Protein AF-G7E6J7-F1 (afdb_monomer_lite)

Secondary structure (DSSP, 8-state):
------------------TTHHHHHHHHHHHHHHHHHSTTT--TT-THHHHHHHHHHHHS-TTS-HHHHHHHHHHHHHHH--EEEEEEE-TTS-EEEEEEETTTT-EEEESS-SS--SEEEEEEHHHHHHHHHTSS-HHHHHHTTSSEEEE-HHHHHTTHHHHHTTTTTS----S-S-S-SSS--S-----------------------------

Foldseek 3Di:
DDDDDDDDPPPPDPPDPDPVVVVLLVQLLVQLVVLCVDPFLHDPPFPCSSLQSNLQCLLPPPPDDPVVSCVNLLVQLVVLLFKEKEWEAEPVRDTWIKIANSNPDGHIGTDDDPDDGQKYKYAYSVVSVCLLLVVDDPVVCVVVVRMDMDHDVVSVVSVSVSSVPCNPNRDPPDPDDDPDDDDDPDDDDDDDDDDDDDDDDDDDDDDDDDDDDDD

pLDDT: mean 71.81, std 20.67, range [32.12, 95.81]

Sequence (215 aa):
MIPAGPEESQQKGNALASSGDAKADAAQMQAVRAALADPKFSEPGFDSSKVFALMSVLLNPPQTTKEARISSKKRLVRQIGTCYQFVITDKQGKEVRWFADMKKKGHVGKGKPPVKADVTIFTSDQDLVDLATGKANPQKLFNAGRIKIKGNIDSALKVERILSQERSKVYNVESSESTSAVKAAQDSQTPSTTSVHEQRRRGLFRKVMGRAAKL

Structure (mmCIF, N/CA/C/O backbone):
data_AF-G7E6J7-F1
#
_entry.id   AF-G7E6J7-F1
#
loop_
_atom_site.group_PDB
_atom_site.id
_atom_site.type_symbol
_atom_site.label_atom_id
_atom_site.label_alt_id
_atom_site.label_comp_id
_atom_site.label_asym_id
_atom_site.label_entity_id
_atom_site.label_seq_id
_atom_site.pdbx_PDB_ins_code
_atom_site.Cartn_x
_atom_site.Cartn_y
_atom_site.Cartn_z
_atom_site.occupancy
_atom_site.B_iso_or_equiv
_atom_site.auth_seq_id
_atom_site.auth_comp_id
_atom_site.auth_asym_id
_atom_site.auth_atom_id
_atom_site.pdbx_PDB_model_num
ATOM 1 N N . MET A 1 1 ? 56.928 46.355 9.063 1.00 44.28 1 MET A N 1
ATOM 2 C CA . MET A 1 1 ? 55.621 46.735 8.486 1.00 44.28 1 MET A CA 1
ATOM 3 C C . MET A 1 1 ? 55.266 45.700 7.434 1.00 44.28 1 MET A C 1
ATOM 5 O O . MET A 1 1 ? 55.949 45.632 6.425 1.00 44.28 1 MET A O 1
ATOM 9 N N . ILE A 1 2 ? 54.295 44.835 7.727 1.00 53.28 2 ILE A N 1
ATOM 10 C CA . ILE A 1 2 ? 53.814 43.766 6.839 1.00 53.28 2 ILE A CA 1
ATOM 11 C C . ILE A 1 2 ? 52.431 44.190 6.332 1.00 53.28 2 ILE A C 1
ATOM 13 O O . ILE A 1 2 ? 51.570 44.429 7.179 1.00 53.28 2 ILE A O 1
ATOM 17 N N . PRO A 1 3 ? 52.184 44.282 5.014 1.00 53.44 3 PRO A N 1
ATOM 18 C CA . PRO A 1 3 ? 50.829 44.401 4.498 1.00 53.44 3 PRO A CA 1
ATOM 19 C C . PRO A 1 3 ? 50.284 43.061 3.974 1.00 53.44 3 PRO A C 1
ATOM 21 O O . PRO A 1 3 ? 50.851 42.440 3.080 1.00 53.44 3 PRO A O 1
ATOM 24 N N . ALA A 1 4 ? 49.184 42.660 4.617 1.00 48.69 4 ALA A N 1
ATOM 25 C CA . ALA A 1 4 ? 48.012 41.916 4.150 1.00 48.69 4 ALA A CA 1
ATOM 26 C C . ALA A 1 4 ? 48.116 41.103 2.843 1.00 48.69 4 ALA A C 1
ATOM 28 O O . ALA A 1 4 ? 48.166 41.653 1.745 1.00 48.69 4 ALA A O 1
ATOM 29 N N . GLY A 1 5 ? 48.012 39.778 2.982 1.00 48.41 5 GLY A N 1
ATOM 30 C CA . GLY A 1 5 ? 47.635 38.888 1.886 1.00 48.41 5 GLY A CA 1
ATOM 31 C C . GLY A 1 5 ? 46.130 38.971 1.585 1.00 48.41 5 GLY A C 1
ATOM 32 O O . GLY A 1 5 ? 45.349 39.272 2.491 1.00 48.41 5 GLY A O 1
ATOM 33 N N . PRO A 1 6 ? 45.704 38.704 0.341 1.00 56.59 6 PRO A N 1
ATOM 34 C CA . PRO A 1 6 ? 44.295 38.574 0.021 1.00 56.59 6 PRO A CA 1
ATOM 35 C C . PRO A 1 6 ? 43.777 37.189 0.432 1.00 56.59 6 PRO A C 1
ATOM 37 O O . PRO A 1 6 ? 44.279 36.146 0.015 1.00 56.59 6 PRO A O 1
ATOM 40 N N . GLU A 1 7 ? 42.756 37.227 1.277 1.00 51.00 7 GLU A N 1
ATOM 41 C CA . GLU A 1 7 ? 41.832 36.151 1.607 1.00 51.00 7 GLU A CA 1
ATOM 42 C C . GLU A 1 7 ? 40.991 35.815 0.362 1.00 51.00 7 GLU A C 1
ATOM 44 O O . GLU A 1 7 ? 40.117 36.587 -0.026 1.00 51.00 7 GLU A O 1
ATOM 49 N N . GLU A 1 8 ? 41.252 34.673 -0.283 1.00 45.12 8 GLU A N 1
ATOM 50 C CA . GLU A 1 8 ? 40.351 34.108 -1.295 1.00 45.12 8 GLU A CA 1
ATOM 51 C C . GLU A 1 8 ? 39.721 32.821 -0.758 1.00 45.12 8 GLU A C 1
ATOM 53 O O . GLU A 1 8 ? 40.216 31.701 -0.906 1.00 45.12 8 GLU A O 1
ATOM 58 N N . SER A 1 9 ? 38.594 33.025 -0.088 1.00 49.91 9 SER A N 1
ATOM 59 C CA . SER A 1 9 ? 37.652 32.005 0.345 1.00 49.91 9 SER A CA 1
ATOM 60 C C . SER A 1 9 ? 37.015 31.323 -0.871 1.00 49.91 9 SER A C 1
ATOM 62 O O . SER A 1 9 ? 35.977 31.753 -1.371 1.00 49.91 9 SER A O 1
ATOM 64 N N . GLN A 1 10 ? 37.609 30.227 -1.353 1.00 47.34 10 GLN A N 1
ATOM 65 C CA . GLN A 1 10 ? 36.960 29.357 -2.338 1.00 47.34 10 GLN A CA 1
ATOM 66 C C . GLN A 1 10 ? 35.878 28.498 -1.678 1.00 47.34 10 GLN A C 1
ATOM 68 O O . GLN A 1 10 ? 36.077 27.352 -1.273 1.00 47.34 10 GLN A O 1
ATOM 73 N N . GLN A 1 11 ? 34.682 29.070 -1.638 1.00 47.56 11 GLN A N 1
ATOM 74 C CA . GLN A 1 11 ? 33.423 28.375 -1.446 1.00 47.56 11 GLN A CA 1
ATOM 75 C C . GLN A 1 11 ? 33.084 27.597 -2.730 1.00 47.56 11 GLN A C 1
ATOM 77 O O . GLN A 1 11 ? 32.437 28.112 -3.640 1.00 47.56 11 GLN A O 1
ATOM 82 N N . LYS A 1 12 ? 33.522 26.335 -2.836 1.00 48.66 12 LYS A N 1
ATOM 83 C CA . LYS A 1 12 ? 33.019 25.425 -3.880 1.00 48.66 12 LYS A CA 1
ATOM 84 C C . LYS A 1 12 ? 31.607 24.973 -3.516 1.00 48.66 12 LYS A C 1
ATOM 86 O O . LYS A 1 12 ? 31.407 23.994 -2.802 1.00 48.66 12 LYS A O 1
ATOM 91 N N . GLY A 1 13 ? 30.630 25.724 -4.019 1.00 39.28 13 GLY A N 1
ATOM 92 C CA . GLY A 1 13 ? 29.236 25.315 -4.086 1.00 39.28 13 GLY A CA 1
ATOM 93 C C . GLY A 1 13 ? 29.103 24.009 -4.867 1.00 39.28 13 GLY A C 1
ATOM 94 O O . GLY A 1 13 ? 29.464 23.921 -6.038 1.00 39.28 13 GLY A O 1
ATOM 95 N N . ASN A 1 14 ? 28.570 22.990 -4.201 1.00 42.81 14 ASN A N 1
ATOM 96 C CA . ASN A 1 14 ? 28.078 21.781 -4.837 1.00 42.81 14 ASN A CA 1
ATOM 97 C C . ASN A 1 14 ? 26.727 22.103 -5.498 1.00 42.81 14 ASN A C 1
ATOM 99 O O . ASN A 1 14 ? 25.674 21.919 -4.895 1.00 42.81 14 ASN A O 1
ATOM 103 N N . ALA A 1 15 ? 26.766 22.638 -6.716 1.00 48.75 15 ALA A N 1
ATOM 104 C CA . ALA A 1 15 ? 25.597 22.808 -7.570 1.00 48.75 15 ALA A CA 1
ATOM 105 C C . ALA A 1 15 ? 25.822 22.025 -8.864 1.00 48.75 15 ALA A C 1
ATOM 107 O O . ALA A 1 15 ? 26.243 22.564 -9.883 1.00 48.75 15 ALA A O 1
ATOM 108 N N . LEU A 1 16 ? 25.543 20.725 -8.803 1.00 39.81 16 LEU A N 1
ATOM 109 C CA . LEU A 1 16 ? 25.337 19.899 -9.986 1.00 39.81 16 LEU A CA 1
ATOM 110 C C . LEU A 1 16 ? 24.099 19.022 -9.763 1.00 39.81 16 LEU A C 1
ATOM 112 O O . LEU A 1 16 ? 24.174 17.800 -9.697 1.00 39.81 16 LEU A O 1
ATOM 116 N N . ALA A 1 17 ? 22.942 19.669 -9.596 1.00 42.22 17 ALA A N 1
ATOM 117 C CA . ALA A 1 17 ? 21.661 19.016 -9.830 1.00 42.22 17 ALA A CA 1
ATOM 118 C C . ALA A 1 17 ? 21.446 18.996 -11.346 1.00 42.22 17 ALA A C 1
ATOM 120 O O . ALA A 1 17 ? 21.301 20.037 -11.990 1.00 42.22 17 ALA A O 1
ATOM 121 N N . SER A 1 18 ? 21.539 17.800 -11.915 1.00 42.12 18 SER A N 1
ATOM 122 C CA . SER A 1 18 ? 21.448 17.565 -13.344 1.00 42.12 18 SER A CA 1
ATOM 123 C C . SER A 1 18 ? 20.035 17.871 -13.856 1.00 42.12 18 SER A C 1
ATOM 125 O O . SER A 1 18 ? 19.029 17.527 -13.239 1.00 42.12 18 SER A O 1
ATOM 127 N N . SER A 1 19 ? 19.937 18.496 -15.026 1.00 47.59 19 SER A N 1
ATOM 128 C CA . SER A 1 19 ? 18.677 18.810 -15.714 1.00 47.59 19 SER A CA 1
ATOM 129 C C . SER A 1 19 ? 17.867 17.575 -16.160 1.00 47.59 19 SER A C 1
ATOM 131 O O . SER A 1 19 ? 16.754 17.721 -16.671 1.00 47.59 19 SER A O 1
ATOM 133 N N . GLY A 1 20 ? 18.392 16.359 -15.962 1.00 45.94 20 GLY A N 1
ATOM 134 C CA . GLY A 1 20 ? 17.695 15.097 -16.222 1.00 45.94 20 GLY A CA 1
ATOM 135 C C . GLY A 1 20 ? 16.656 14.732 -15.156 1.00 45.94 20 GLY A C 1
ATOM 136 O O . GLY A 1 20 ? 15.620 14.152 -15.489 1.00 45.94 20 GLY A O 1
ATOM 137 N N . ASP A 1 21 ? 16.881 15.131 -13.902 1.00 50.97 21 ASP A N 1
ATOM 138 C CA . ASP A 1 21 ? 16.052 14.727 -12.759 1.00 50.97 21 ASP A CA 1
ATOM 139 C C . ASP A 1 21 ? 14.684 15.439 -12.751 1.00 50.97 21 ASP A C 1
ATOM 141 O O . ASP A 1 21 ? 13.645 14.812 -12.546 1.00 50.97 21 ASP A O 1
ATOM 145 N N . ALA A 1 22 ? 14.640 16.720 -13.136 1.00 53.50 22 ALA A N 1
ATOM 146 C CA . ALA A 1 22 ? 13.398 17.501 -13.179 1.00 53.50 22 ALA A CA 1
ATOM 147 C C . ALA A 1 22 ? 12.376 16.977 -14.212 1.00 53.50 22 ALA A C 1
ATOM 149 O O . ALA A 1 22 ? 11.162 17.050 -14.007 1.00 53.50 22 ALA A O 1
ATOM 150 N N . LYS A 1 23 ? 12.849 16.416 -15.334 1.00 53.12 23 LYS A N 1
ATOM 151 C CA . LYS A 1 23 ? 11.979 15.854 -16.383 1.00 53.12 23 LYS A CA 1
ATOM 152 C C . LYS A 1 23 ? 11.431 14.479 -15.984 1.00 53.12 23 LYS A C 1
ATOM 154 O O . LYS A 1 23 ? 10.295 14.147 -16.333 1.00 53.12 23 LYS A O 1
ATOM 159 N N . ALA A 1 24 ? 12.219 13.702 -15.237 1.00 56.50 24 ALA A N 1
ATOM 160 C CA . ALA A 1 24 ? 11.783 12.448 -14.632 1.00 56.50 24 ALA A CA 1
ATOM 161 C C . ALA A 1 24 ? 10.708 12.696 -13.560 1.00 56.50 24 ALA A C 1
ATOM 163 O O . ALA A 1 24 ? 9.674 12.023 -13.569 1.00 56.50 24 ALA A O 1
ATOM 164 N N . ASP A 1 25 ? 10.891 13.723 -12.726 1.00 60.56 25 ASP A N 1
ATOM 165 C CA . ASP A 1 25 ? 9.924 14.128 -11.703 1.00 60.56 25 ASP A CA 1
ATOM 166 C C . ASP A 1 25 ? 8.602 14.622 -12.305 1.00 60.56 25 ASP A C 1
ATOM 168 O O . ASP A 1 25 ? 7.531 14.164 -11.896 1.00 60.56 25 ASP A O 1
ATOM 172 N N . ALA A 1 26 ? 8.648 15.456 -13.349 1.00 65.12 26 ALA A N 1
ATOM 173 C CA . ALA A 1 26 ? 7.447 15.927 -14.041 1.00 65.12 26 ALA A CA 1
ATOM 174 C C . ALA A 1 26 ? 6.654 14.784 -14.705 1.00 65.12 26 ALA A C 1
ATOM 176 O O . ALA A 1 26 ? 5.424 14.742 -14.631 1.00 65.12 26 ALA A O 1
ATOM 177 N N . ALA A 1 27 ? 7.340 13.820 -15.328 1.00 66.88 27 ALA A N 1
ATOM 178 C CA . ALA A 1 27 ? 6.689 12.672 -15.956 1.00 66.88 27 ALA A CA 1
ATOM 179 C C . ALA A 1 27 ? 6.058 11.717 -14.931 1.00 66.88 27 ALA A C 1
ATOM 181 O O . ALA A 1 27 ? 4.988 11.155 -15.177 1.00 66.88 27 ALA A O 1
ATOM 182 N N . GLN A 1 28 ? 6.703 11.542 -13.778 1.00 66.75 28 GLN A N 1
ATOM 183 C CA . GLN A 1 28 ? 6.176 10.730 -12.689 1.00 66.75 28 GLN A CA 1
ATOM 184 C C . GLN A 1 28 ? 4.950 11.403 -12.058 1.00 66.75 28 GLN A C 1
ATOM 186 O O . GLN A 1 28 ? 3.927 10.748 -11.878 1.00 66.75 28 GLN A O 1
ATOM 191 N N . MET A 1 29 ? 4.993 12.721 -11.849 1.00 66.56 29 MET A N 1
ATOM 192 C CA . MET A 1 29 ? 3.863 13.511 -11.349 1.00 66.56 29 MET A CA 1
ATOM 193 C C . MET A 1 29 ? 2.678 13.530 -12.331 1.00 66.56 29 MET A C 1
ATOM 195 O O . MET A 1 29 ? 1.525 13.391 -11.916 1.00 66.56 29 MET A O 1
ATOM 199 N N . GLN A 1 30 ? 2.941 13.588 -13.641 1.00 72.25 30 GLN A N 1
ATOM 200 C CA . GLN A 1 30 ? 1.903 13.451 -14.668 1.00 72.25 30 GLN A CA 1
ATOM 201 C C . GLN A 1 30 ? 1.271 12.052 -14.668 1.00 72.25 30 GLN A C 1
ATOM 203 O O . GLN A 1 30 ? 0.055 11.931 -14.813 1.00 72.25 30 GLN A O 1
ATOM 208 N N . ALA A 1 31 ? 2.057 10.991 -14.468 1.00 71.25 31 ALA A N 1
ATOM 209 C CA . ALA A 1 31 ? 1.520 9.636 -14.348 1.00 71.25 31 ALA A CA 1
ATOM 210 C C . ALA A 1 31 ? 0.677 9.450 -13.080 1.00 71.25 31 ALA A C 1
ATOM 212 O O . ALA A 1 31 ? -0.330 8.750 -13.127 1.00 71.25 31 ALA A O 1
ATOM 213 N N . VAL A 1 32 ? 1.027 10.118 -11.975 1.00 70.50 32 VAL A N 1
ATOM 214 C CA . VAL A 1 32 ? 0.196 10.137 -10.758 1.00 70.50 32 VAL A CA 1
ATOM 215 C C . VAL A 1 32 ? -1.125 10.844 -11.027 1.00 70.50 32 VAL A C 1
ATOM 217 O O . VAL A 1 32 ? -2.177 10.310 -10.686 1.00 70.50 32 VAL A O 1
ATOM 220 N N . ARG A 1 33 ? -1.102 11.996 -11.708 1.00 70.94 33 ARG A N 1
ATOM 221 C CA . ARG A 1 33 ? -2.323 12.703 -12.121 1.00 70.94 33 ARG A CA 1
ATOM 222 C C . ARG A 1 33 ? -3.191 11.862 -13.060 1.00 70.94 33 ARG A C 1
ATOM 224 O O . ARG A 1 33 ? -4.406 11.837 -12.899 1.00 70.94 33 ARG A O 1
ATOM 231 N N . ALA A 1 34 ? -2.582 11.157 -14.010 1.00 74.25 34 ALA A N 1
ATOM 232 C CA . ALA A 1 34 ? -3.295 10.256 -14.911 1.00 74.25 34 ALA A CA 1
ATOM 233 C C . ALA A 1 34 ? -3.900 9.056 -14.163 1.00 74.25 34 ALA A C 1
ATOM 235 O O . ALA A 1 34 ? -5.048 8.704 -14.409 1.00 74.25 34 ALA A O 1
ATOM 236 N N . ALA A 1 35 ? -3.170 8.469 -13.209 1.00 72.88 35 ALA A N 1
ATOM 237 C CA . ALA A 1 35 ? -3.683 7.395 -12.361 1.00 72.88 35 ALA A CA 1
ATOM 238 C C . ALA A 1 35 ? -4.833 7.878 -11.461 1.00 72.88 35 ALA A C 1
ATOM 240 O O . ALA A 1 35 ? -5.811 7.163 -11.299 1.00 72.88 35 ALA A O 1
ATOM 241 N N . LEU A 1 36 ? -4.760 9.105 -10.939 1.00 68.50 36 LEU A N 1
ATOM 242 C CA . LEU A 1 36 ? -5.842 9.748 -10.184 1.00 68.50 36 LEU A CA 1
ATOM 243 C C . LEU A 1 36 ? -7.093 10.038 -11.020 1.00 68.50 36 LEU A C 1
ATOM 245 O O . LEU A 1 36 ? -8.196 10.068 -10.477 1.00 68.50 36 LEU A O 1
ATOM 249 N N . ALA A 1 37 ? -6.926 10.275 -12.322 1.00 72.38 37 ALA A N 1
ATOM 250 C CA . ALA A 1 37 ? -8.036 10.456 -13.251 1.00 72.38 37 ALA A CA 1
ATOM 251 C C . ALA A 1 37 ? -8.692 9.123 -13.654 1.00 72.38 37 ALA A C 1
ATOM 253 O O . ALA A 1 37 ? -9.821 9.126 -14.140 1.00 72.38 37 ALA A O 1
ATOM 254 N N . ASP A 1 38 ? -8.014 7.987 -13.454 1.00 73.75 38 ASP A N 1
ATOM 255 C CA . ASP A 1 38 ? -8.582 6.670 -13.722 1.00 73.75 38 ASP A CA 1
ATOM 256 C C . ASP A 1 38 ? -9.519 6.263 -12.562 1.00 73.75 38 ASP A C 1
ATOM 258 O O . ASP A 1 38 ? -9.064 6.102 -11.421 1.00 73.75 38 ASP A O 1
ATOM 262 N N . PRO A 1 39 ? -10.824 6.036 -12.816 1.00 73.62 39 PRO A N 1
ATOM 263 C CA . PRO A 1 39 ? -11.776 5.608 -11.787 1.00 73.62 39 PRO A CA 1
ATOM 264 C C . PRO A 1 39 ? -11.411 4.260 -11.142 1.00 73.62 39 PRO A C 1
ATOM 266 O O . PRO A 1 39 ? -11.963 3.894 -10.106 1.00 73.62 39 PRO A O 1
ATOM 269 N N . LYS A 1 40 ? -10.465 3.502 -11.711 1.00 75.81 40 LYS A N 1
ATOM 270 C CA . LYS A 1 40 ? -9.919 2.288 -11.087 1.00 75.81 40 LYS A CA 1
ATOM 271 C C . LYS A 1 40 ? -9.042 2.566 -9.871 1.00 75.81 40 LYS A C 1
ATOM 273 O O . LYS A 1 40 ? -8.882 1.654 -9.061 1.00 75.81 40 LYS A O 1
ATOM 278 N N . PHE A 1 41 ? -8.477 3.770 -9.756 1.00 76.19 41 PHE A N 1
ATOM 279 C CA . PHE A 1 41 ? -7.590 4.193 -8.664 1.00 76.19 41 PHE A CA 1
ATOM 280 C C . PHE A 1 41 ? -8.111 5.414 -7.897 1.00 76.19 41 PHE A C 1
ATOM 282 O O . PHE A 1 41 ? -7.419 5.924 -7.021 1.00 76.19 41 PHE A O 1
ATOM 289 N N . SER A 1 42 ? -9.344 5.839 -8.182 1.00 78.81 42 SER A N 1
ATOM 290 C CA . SER A 1 42 ? -9.974 7.004 -7.571 1.00 78.81 42 SER A CA 1
ATOM 291 C C . SER A 1 42 ? -11.355 6.672 -7.011 1.00 78.81 42 SER A C 1
ATOM 293 O O . SER A 1 42 ? -12.201 6.120 -7.713 1.00 78.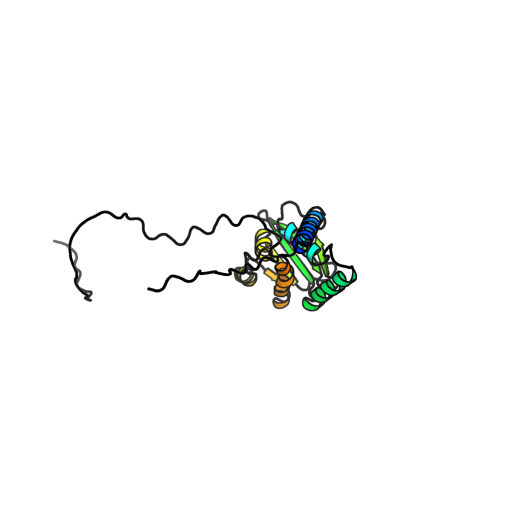81 42 SER A O 1
ATOM 295 N N . GLU A 1 43 ? -11.581 6.996 -5.739 1.00 82.56 43 GLU A N 1
ATOM 296 C CA . GLU A 1 43 ? -12.888 6.973 -5.085 1.00 82.56 43 GLU A CA 1
ATOM 297 C C . GLU A 1 43 ? -13.230 8.384 -4.573 1.00 82.56 43 GLU A C 1
ATOM 299 O O . GLU A 1 43 ? -12.496 8.928 -3.740 1.00 82.56 43 GLU A O 1
ATOM 304 N N . PRO A 1 44 ? -14.347 8.985 -5.023 1.00 81.88 44 PRO A N 1
ATOM 305 C CA . PRO A 1 44 ? -14.779 10.289 -4.535 1.00 81.88 44 PRO A CA 1
ATOM 306 C C . PRO A 1 44 ? -14.990 10.287 -3.017 1.00 81.88 44 PRO A C 1
ATOM 308 O O . PRO A 1 44 ? -15.676 9.413 -2.477 1.00 81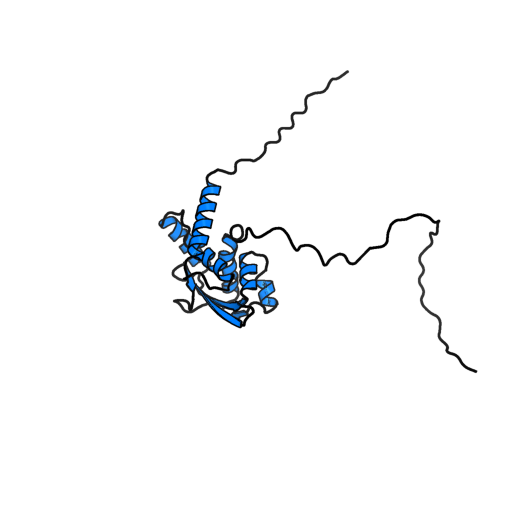.88 44 PRO A O 1
ATOM 311 N N . GLY A 1 45 ? -14.413 11.284 -2.345 1.00 83.12 45 GLY A N 1
ATOM 312 C CA . GLY A 1 45 ? -14.484 11.438 -0.888 1.00 83.12 45 GLY A CA 1
ATOM 313 C C . GLY A 1 45 ? -13.407 10.688 -0.097 1.00 83.12 45 GLY A C 1
ATOM 314 O O . GLY A 1 45 ? -13.414 10.779 1.124 1.00 83.12 45 GLY A O 1
ATOM 315 N N . PHE A 1 46 ? -12.483 9.984 -0.763 1.00 87.50 46 PHE A N 1
ATOM 316 C CA . PHE A 1 46 ? -11.369 9.283 -0.116 1.00 87.50 46 PHE A CA 1
ATOM 317 C C . PHE A 1 46 ? -10.022 9.816 -0.611 1.00 87.50 46 PHE A C 1
ATOM 319 O O . PHE A 1 46 ? -9.650 9.602 -1.771 1.00 87.50 46 PHE A O 1
ATOM 326 N N . ASP A 1 47 ? -9.249 10.448 0.272 1.00 86.69 47 ASP A N 1
ATOM 327 C CA . ASP A 1 47 ? -7.893 10.917 -0.029 1.00 86.69 47 ASP A CA 1
ATOM 328 C C . ASP A 1 47 ? -6.900 9.759 -0.191 1.00 86.69 47 ASP A C 1
ATOM 330 O O . ASP A 1 47 ? -5.919 9.874 -0.934 1.00 86.69 47 ASP A O 1
ATOM 334 N N . SER A 1 48 ? -7.193 8.596 0.400 1.00 86.94 48 SER A N 1
ATOM 335 C CA . SER A 1 48 ? -6.445 7.354 0.185 1.00 86.94 48 SER A CA 1
ATOM 336 C C . SER A 1 48 ? -6.361 6.924 -1.280 1.00 86.94 48 SER A C 1
ATOM 338 O O . SER A 1 48 ? -5.414 6.235 -1.657 1.00 86.94 48 SER A O 1
ATOM 340 N N . SER A 1 49 ? -7.276 7.384 -2.136 1.00 87.50 49 SER A N 1
ATOM 341 C CA . SER A 1 49 ? -7.203 7.218 -3.593 1.00 87.50 49 SER A CA 1
ATOM 342 C C . SER A 1 49 ? -5.846 7.648 -4.162 1.00 87.50 49 SER A C 1
ATOM 344 O O . SER A 1 49 ? -5.247 6.947 -4.980 1.00 87.50 49 SER A O 1
ATOM 346 N N . LYS A 1 50 ? -5.293 8.759 -3.654 1.00 85.00 50 LYS A N 1
ATOM 347 C CA . LYS A 1 50 ? -3.969 9.266 -4.048 1.00 85.00 50 LYS A CA 1
ATOM 348 C C . LYS A 1 50 ? -2.872 8.260 -3.736 1.00 85.00 50 LYS A C 1
ATOM 350 O O . LYS A 1 50 ? -1.997 8.031 -4.568 1.00 85.00 50 LYS A O 1
ATOM 355 N N . VAL A 1 51 ? -2.963 7.598 -2.585 1.00 87.06 51 VAL A N 1
ATOM 356 C CA . VAL A 1 51 ? -2.009 6.570 -2.156 1.00 87.06 51 VAL A CA 1
ATOM 357 C C . VAL A 1 51 ? -2.001 5.389 -3.132 1.00 87.06 51 VAL A C 1
ATOM 359 O O . VAL A 1 51 ? -0.933 4.954 -3.558 1.00 87.06 51 VAL A O 1
ATOM 362 N N . PHE A 1 52 ? -3.166 4.896 -3.559 1.00 88.38 52 PHE A N 1
ATOM 363 C CA . PHE A 1 52 ? -3.228 3.773 -4.506 1.00 88.38 52 PHE A CA 1
ATOM 364 C C . PHE A 1 52 ? -2.817 4.162 -5.925 1.00 88.38 52 PHE A C 1
ATOM 366 O O . PHE A 1 52 ? -2.122 3.385 -6.586 1.00 88.38 52 PHE A O 1
ATOM 373 N N . ALA A 1 53 ? -3.172 5.364 -6.381 1.00 85.81 53 ALA A N 1
ATOM 374 C CA . ALA A 1 53 ? -2.686 5.899 -7.649 1.00 85.81 53 ALA A CA 1
ATOM 375 C C . ALA A 1 53 ? -1.147 5.922 -7.687 1.00 85.81 53 ALA A C 1
ATOM 377 O O . ALA A 1 53 ? -0.538 5.467 -8.654 1.00 85.81 53 ALA A O 1
ATOM 378 N N . LEU A 1 54 ? -0.503 6.337 -6.596 1.00 80.81 54 LEU A N 1
ATOM 379 C CA . LEU A 1 54 ? 0.956 6.327 -6.475 1.00 80.81 54 LEU A CA 1
ATOM 380 C C . LEU A 1 54 ? 1.561 4.942 -6.456 1.00 80.81 54 LEU A C 1
ATOM 382 O O . LEU A 1 54 ? 2.540 4.701 -7.157 1.00 80.81 54 LEU A O 1
ATOM 386 N N . MET A 1 55 ? 0.981 4.024 -5.685 1.00 85.44 55 MET A N 1
ATOM 387 C CA . MET A 1 55 ? 1.432 2.636 -5.695 1.00 85.44 55 MET A CA 1
ATOM 388 C C . MET A 1 55 ? 1.358 2.061 -7.116 1.00 85.44 55 MET A C 1
ATOM 390 O O . MET A 1 55 ? 2.257 1.335 -7.529 1.00 85.44 55 MET A O 1
ATOM 394 N N . SER A 1 56 ? 0.334 2.420 -7.897 1.00 86.00 56 SER A N 1
ATOM 395 C CA . SER A 1 56 ? 0.218 2.012 -9.301 1.00 86.00 56 SER A CA 1
ATOM 396 C C . SER A 1 56 ? 1.365 2.554 -10.162 1.00 86.00 56 SER A C 1
ATOM 398 O O . SER A 1 56 ? 1.975 1.791 -10.919 1.00 86.00 56 SER A O 1
ATOM 400 N N . VAL A 1 57 ? 1.711 3.837 -10.001 1.00 83.88 57 VAL A N 1
ATOM 401 C CA . VAL A 1 57 ? 2.829 4.480 -10.712 1.00 83.88 57 VAL A CA 1
ATOM 402 C C . VAL A 1 57 ? 4.175 3.896 -10.291 1.00 83.88 57 VAL A C 1
ATOM 404 O O . VAL A 1 57 ? 4.994 3.597 -11.153 1.00 83.88 57 VAL A O 1
ATOM 407 N N . LEU A 1 58 ? 4.396 3.655 -8.998 1.00 82.56 58 LEU A N 1
ATOM 408 C CA . LEU A 1 58 ? 5.619 3.034 -8.480 1.00 82.56 58 LEU A CA 1
ATOM 409 C C . LEU A 1 58 ? 5.816 1.613 -9.025 1.00 82.56 58 LEU A C 1
ATOM 411 O O . LEU A 1 58 ? 6.932 1.193 -9.326 1.00 82.56 58 LEU A O 1
ATOM 415 N N . LEU A 1 59 ? 4.726 0.859 -9.176 1.00 83.06 59 LEU A N 1
ATOM 416 C CA . LEU A 1 59 ? 4.769 -0.489 -9.740 1.00 83.06 59 LEU A CA 1
ATOM 417 C C . LEU A 1 59 ? 4.907 -0.478 -11.268 1.00 83.06 59 LEU A C 1
ATOM 419 O O . LEU A 1 59 ? 5.381 -1.462 -11.845 1.00 83.06 59 LEU A O 1
ATOM 423 N N . ASN A 1 60 ? 4.516 0.616 -11.929 1.00 82.56 60 ASN A N 1
ATOM 424 C CA . ASN A 1 60 ? 4.599 0.780 -13.378 1.00 82.56 60 ASN A CA 1
ATOM 425 C C . ASN A 1 60 ? 5.123 2.173 -13.790 1.00 82.56 60 ASN A C 1
ATOM 427 O O . ASN A 1 60 ? 4.391 2.933 -14.427 1.00 82.56 60 ASN A O 1
ATOM 431 N N . PRO A 1 61 ? 6.394 2.510 -13.497 1.00 77.75 61 PRO A N 1
ATOM 432 C CA . PRO A 1 61 ? 6.930 3.832 -13.795 1.00 77.75 61 PRO A CA 1
ATOM 433 C C . PRO A 1 61 ? 6.952 4.104 -15.312 1.00 77.75 61 PRO A C 1
ATOM 435 O O . PRO A 1 61 ? 7.401 3.239 -16.086 1.00 77.75 61 PRO A O 1
ATOM 438 N N . PRO A 1 62 ? 6.490 5.289 -15.759 1.00 68.31 62 PRO A N 1
ATOM 439 C CA . PRO A 1 62 ? 6.290 5.610 -17.176 1.00 68.31 62 PRO A CA 1
ATOM 440 C C . PRO A 1 62 ? 7.602 5.710 -17.970 1.00 68.31 62 PRO A C 1
ATOM 442 O O . PRO A 1 62 ? 7.627 5.330 -19.134 1.00 68.31 62 PRO A O 1
ATOM 445 N N . GLN A 1 63 ? 8.700 6.137 -17.337 1.00 64.00 63 GLN A N 1
ATOM 446 C CA . GLN A 1 63 ? 9.987 6.441 -17.989 1.00 64.00 63 GLN A CA 1
ATOM 447 C C . GLN A 1 63 ? 10.998 5.280 -17.980 1.00 64.00 63 GLN A C 1
ATOM 449 O O . GLN A 1 63 ? 12.192 5.478 -18.177 1.00 64.00 63 GLN A O 1
ATOM 454 N N . THR A 1 64 ? 10.542 4.053 -17.723 1.00 68.38 64 THR A N 1
ATOM 455 C CA . THR A 1 64 ? 11.415 2.869 -17.683 1.00 68.38 64 THR A CA 1
ATOM 456 C C . THR A 1 64 ? 11.122 1.938 -18.848 1.00 68.38 64 THR A C 1
ATOM 458 O O . THR A 1 64 ? 9.965 1.764 -19.248 1.00 68.38 64 THR A O 1
ATOM 461 N N . THR A 1 65 ? 12.167 1.299 -19.384 1.00 80.25 65 THR A N 1
ATOM 462 C CA . THR A 1 65 ? 11.990 0.229 -20.369 1.00 80.25 65 THR A CA 1
ATOM 463 C C . THR A 1 65 ? 11.135 -0.882 -19.760 1.00 80.25 65 THR A C 1
ATOM 465 O O . THR A 1 65 ? 11.151 -1.122 -18.547 1.00 80.25 65 THR A O 1
ATOM 468 N N . LYS A 1 66 ? 10.360 -1.581 -20.596 1.00 81.62 66 LYS A N 1
ATOM 469 C CA . LYS A 1 66 ? 9.476 -2.669 -20.144 1.00 81.62 66 LYS A CA 1
ATOM 470 C C . LYS A 1 66 ? 10.236 -3.700 -19.297 1.00 81.62 66 LYS A C 1
ATOM 472 O O . LYS A 1 66 ? 9.709 -4.175 -18.297 1.00 81.62 66 LYS A O 1
ATOM 477 N N . GLU A 1 67 ? 11.479 -3.992 -19.660 1.00 82.06 67 GLU A N 1
ATOM 478 C CA . GLU A 1 67 ? 12.372 -4.914 -18.955 1.00 82.06 67 GLU A CA 1
ATOM 479 C C . GLU A 1 67 ? 12.796 -4.390 -17.579 1.00 82.06 67 GLU A C 1
ATOM 481 O O . GLU A 1 67 ? 12.645 -5.108 -16.589 1.00 82.06 67 GLU A O 1
ATOM 486 N N . ALA A 1 68 ? 13.237 -3.130 -17.486 1.00 80.44 68 ALA A N 1
ATOM 487 C CA . ALA A 1 68 ? 13.608 -2.493 -16.220 1.00 80.44 68 ALA A CA 1
ATOM 488 C C . ALA A 1 68 ? 12.412 -2.377 -15.257 1.00 80.44 68 ALA A C 1
ATOM 490 O O . ALA A 1 68 ? 12.540 -2.589 -14.047 1.00 80.44 68 ALA A O 1
ATOM 491 N N . ARG A 1 69 ? 11.217 -2.111 -15.798 1.00 79.38 69 ARG A N 1
ATOM 492 C CA . ARG A 1 69 ? 9.959 -2.120 -15.042 1.00 79.38 69 ARG A CA 1
ATOM 493 C C . ARG A 1 69 ? 9.655 -3.508 -14.492 1.00 79.38 69 ARG A C 1
ATOM 495 O O . ARG A 1 69 ? 9.341 -3.656 -13.312 1.00 79.38 69 ARG A O 1
ATOM 502 N N . ILE A 1 70 ? 9.740 -4.534 -15.339 1.00 80.94 70 ILE A N 1
ATOM 503 C CA . ILE A 1 70 ? 9.467 -5.919 -14.944 1.00 80.94 70 ILE A CA 1
ATOM 504 C C . ILE A 1 70 ? 10.477 -6.384 -13.895 1.00 80.94 70 ILE A C 1
ATOM 506 O O . ILE A 1 70 ? 10.062 -7.000 -12.915 1.00 80.94 70 ILE A O 1
ATOM 510 N N . SER A 1 71 ? 11.768 -6.083 -14.047 1.00 83.00 71 SER A N 1
ATOM 511 C CA . SER A 1 71 ? 12.803 -6.496 -13.093 1.00 83.00 71 SER A CA 1
ATOM 512 C C . SER A 1 71 ? 12.622 -5.827 -11.727 1.00 83.00 71 SER A C 1
ATOM 514 O O . SER A 1 71 ? 12.590 -6.524 -10.710 1.00 83.00 71 SER A O 1
ATOM 516 N N . SER A 1 72 ? 12.395 -4.511 -11.699 1.00 81.56 72 SER A N 1
ATOM 517 C CA . SER A 1 72 ? 12.173 -3.732 -10.472 1.00 81.56 72 SER A CA 1
ATOM 518 C C . SER A 1 72 ? 10.898 -4.165 -9.752 1.00 81.56 72 SER A C 1
ATOM 520 O O . SER A 1 72 ? 10.921 -4.476 -8.559 1.00 81.56 72 SER A O 1
ATOM 522 N N . LYS A 1 73 ? 9.794 -4.311 -10.493 1.00 85.31 73 LYS A N 1
ATOM 523 C CA . LYS A 1 73 ? 8.536 -4.831 -9.953 1.00 85.31 73 LYS A CA 1
ATOM 524 C C . LYS A 1 73 ? 8.691 -6.255 -9.425 1.00 85.31 73 LYS A C 1
ATOM 526 O O . LYS A 1 73 ? 8.257 -6.548 -8.317 1.00 85.31 73 LYS A O 1
ATOM 531 N N . LYS A 1 74 ? 9.337 -7.150 -10.179 1.00 87.19 74 LYS A N 1
ATOM 532 C CA . LYS A 1 74 ? 9.579 -8.540 -9.758 1.00 87.19 74 LYS A CA 1
ATOM 533 C C . LYS A 1 74 ? 10.461 -8.598 -8.513 1.00 87.19 74 LYS A C 1
ATOM 535 O O . LYS A 1 74 ? 10.234 -9.455 -7.663 1.00 87.19 74 LYS A O 1
ATOM 540 N N . ARG A 1 75 ? 11.426 -7.684 -8.368 1.00 87.06 75 ARG A N 1
ATOM 541 C CA . ARG A 1 75 ? 12.227 -7.531 -7.146 1.00 87.06 75 ARG A CA 1
ATOM 542 C C . ARG A 1 75 ? 11.348 -7.153 -5.956 1.00 87.06 75 ARG A C 1
ATOM 544 O O . ARG A 1 75 ? 11.438 -7.824 -4.935 1.00 87.06 75 ARG A O 1
ATOM 551 N N . LEU A 1 76 ? 10.468 -6.161 -6.101 1.00 86.19 76 LEU A N 1
ATOM 552 C CA . LEU A 1 76 ? 9.525 -5.771 -5.045 1.00 86.19 76 LEU A CA 1
ATOM 553 C C . LEU A 1 76 ? 8.561 -6.909 -4.683 1.00 86.19 76 LEU A C 1
ATOM 555 O O . LEU A 1 76 ? 8.410 -7.227 -3.509 1.00 86.19 76 LEU A O 1
ATOM 559 N N . VAL A 1 77 ? 7.973 -7.578 -5.679 1.00 89.62 77 VAL A N 1
ATOM 560 C CA . VAL A 1 77 ? 7.093 -8.743 -5.476 1.00 89.62 77 VAL A CA 1
ATOM 561 C C . VAL A 1 77 ? 7.822 -9.860 -4.727 1.00 89.62 77 VAL A C 1
ATOM 563 O O . VAL A 1 77 ? 7.280 -10.420 -3.785 1.00 89.62 77 VAL A O 1
ATOM 566 N N . ARG A 1 78 ? 9.077 -10.158 -5.081 1.00 89.50 78 ARG A N 1
ATOM 567 C CA . ARG A 1 78 ? 9.886 -11.170 -4.379 1.00 89.50 78 ARG A CA 1
ATOM 568 C C . ARG A 1 78 ? 10.251 -10.764 -2.952 1.00 89.50 78 ARG A C 1
ATOM 570 O O . ARG A 1 78 ? 10.278 -11.618 -2.077 1.00 89.50 78 ARG A O 1
ATOM 577 N N . GLN A 1 79 ? 10.555 -9.488 -2.720 1.00 88.31 79 GLN A N 1
ATOM 578 C CA . GLN A 1 79 ? 10.916 -8.981 -1.392 1.00 88.31 79 GLN A CA 1
ATOM 579 C C . GLN A 1 79 ? 9.723 -8.955 -0.435 1.00 88.31 79 GLN A C 1
ATOM 581 O O . GLN A 1 79 ? 9.882 -9.184 0.764 1.00 88.31 79 GLN A O 1
ATOM 586 N N . ILE A 1 80 ? 8.540 -8.650 -0.960 1.00 91.12 80 ILE A N 1
ATOM 587 C CA . ILE A 1 80 ? 7.334 -8.483 -0.158 1.00 91.12 80 ILE A CA 1
ATOM 588 C C . ILE A 1 80 ? 6.600 -9.814 -0.029 1.00 91.12 80 ILE A C 1
ATOM 590 O O . ILE A 1 80 ? 6.408 -10.278 1.093 1.00 91.12 80 ILE A O 1
ATOM 594 N N . GLY A 1 81 ? 6.257 -10.448 -1.154 1.00 91.44 81 GLY A N 1
ATOM 595 C CA . GLY A 1 81 ? 5.684 -11.795 -1.205 1.00 91.44 81 GLY A CA 1
ATOM 596 C C . GLY A 1 81 ? 4.264 -11.918 -0.647 1.00 91.44 81 GLY A C 1
ATOM 597 O O . GLY A 1 81 ? 3.828 -13.030 -0.356 1.00 91.44 81 GLY A O 1
ATOM 598 N N . THR A 1 82 ? 3.543 -10.805 -0.504 1.00 93.25 82 THR A N 1
ATOM 599 C CA . THR A 1 82 ? 2.296 -10.721 0.275 1.00 93.25 82 THR A CA 1
ATOM 600 C C . THR A 1 82 ? 1.172 -10.121 -0.562 1.00 93.25 82 THR A C 1
ATOM 602 O O . THR A 1 82 ? 1.371 -9.131 -1.268 1.00 93.25 82 THR A O 1
ATOM 605 N N . CYS A 1 83 ? -0.027 -10.697 -0.484 1.00 93.88 83 CYS A N 1
ATOM 606 C CA . CYS A 1 83 ? -1.240 -10.077 -1.009 1.00 93.88 83 CYS A CA 1
ATOM 607 C C . CYS A 1 83 ? -1.977 -9.319 0.105 1.00 93.88 83 CYS A C 1
ATOM 609 O O . CYS A 1 83 ? -2.342 -9.909 1.124 1.00 93.88 83 CYS A O 1
ATOM 611 N N . TYR A 1 84 ? -2.204 -8.021 -0.101 1.00 94.69 84 TYR A N 1
ATOM 612 C CA . TYR A 1 84 ? -2.866 -7.133 0.853 1.00 94.69 84 TYR A CA 1
ATOM 613 C C . TYR A 1 84 ? -4.289 -6.802 0.415 1.00 94.69 84 TYR A C 1
ATOM 615 O O . TYR A 1 84 ? -4.533 -6.486 -0.750 1.00 94.69 84 TYR A O 1
ATOM 623 N N . GLN A 1 85 ? -5.203 -6.782 1.380 1.00 95.81 85 GLN A N 1
ATOM 624 C CA . GLN A 1 85 ? -6.494 -6.110 1.287 1.00 95.81 85 GLN A CA 1
ATOM 625 C C . GLN A 1 85 ? -6.490 -4.930 2.262 1.00 95.81 85 GLN A C 1
ATOM 627 O O . GLN A 1 85 ? -6.224 -5.101 3.445 1.00 95.81 85 GLN A O 1
ATOM 632 N N . PHE A 1 86 ? -6.843 -3.751 1.781 1.00 95.38 86 PHE A N 1
ATOM 633 C CA . PHE A 1 86 ? -7.128 -2.575 2.587 1.00 95.38 86 PHE A CA 1
ATOM 634 C C . PHE A 1 86 ? -8.635 -2.386 2.657 1.00 95.38 86 PHE A C 1
ATOM 636 O O . PHE A 1 86 ? -9.330 -2.461 1.639 1.00 95.38 86 PHE A O 1
ATOM 643 N N . VAL A 1 87 ? -9.117 -2.160 3.867 1.00 95.50 87 VAL A N 1
ATOM 644 C CA . VAL A 1 87 ? -10.489 -1.795 4.182 1.00 95.50 87 VAL A CA 1
ATOM 645 C C . VAL A 1 87 ? -10.411 -0.428 4.841 1.00 95.50 87 VAL A C 1
ATOM 647 O O . VAL A 1 87 ? -9.839 -0.292 5.923 1.00 95.50 87 VAL A O 1
ATOM 650 N N . ILE A 1 88 ? -10.904 0.584 4.140 1.00 95.19 88 ILE A N 1
ATOM 651 C CA . ILE A 1 88 ? -10.736 1.983 4.514 1.00 95.19 88 ILE A CA 1
ATOM 652 C C . ILE A 1 88 ? -12.099 2.554 4.829 1.00 95.19 88 ILE A C 1
ATOM 654 O O . ILE A 1 88 ? -13.010 2.456 4.009 1.00 95.19 88 ILE A O 1
ATOM 658 N N . THR A 1 89 ? -12.217 3.160 6.001 1.00 94.12 89 THR A N 1
ATOM 659 C CA . THR A 1 89 ? -13.449 3.808 6.443 1.00 94.12 89 THR A CA 1
ATOM 660 C C . THR A 1 89 ? -13.245 5.318 6.488 1.00 94.12 89 THR A C 1
ATOM 662 O O . THR A 1 89 ? -12.232 5.797 7.005 1.00 94.12 89 THR A O 1
ATOM 665 N N . ASP A 1 90 ? -14.184 6.074 5.926 1.00 91.44 90 ASP A N 1
ATOM 666 C CA . ASP A 1 90 ? -14.190 7.533 6.040 1.00 91.44 90 ASP A CA 1
ATOM 667 C C . ASP A 1 90 ? -14.829 8.002 7.363 1.00 91.44 90 ASP A C 1
ATOM 669 O O . ASP A 1 90 ? -15.250 7.208 8.209 1.00 91.44 90 ASP A O 1
ATOM 673 N N . LYS A 1 91 ? -14.919 9.323 7.550 1.00 86.75 91 LYS A N 1
ATOM 674 C CA . LYS A 1 91 ? -15.562 9.924 8.732 1.00 86.75 91 LYS A CA 1
ATOM 675 C C . LYS A 1 91 ? -17.082 9.705 8.778 1.00 86.75 91 LYS A C 1
ATOM 677 O O . LYS A 1 91 ? -17.670 9.852 9.844 1.00 86.75 91 LYS A O 1
ATOM 682 N N . GLN A 1 92 ? -17.710 9.386 7.648 1.00 88.25 92 GLN A N 1
ATOM 683 C CA . GLN A 1 92 ? -19.147 9.139 7.512 1.00 88.25 92 GLN A CA 1
ATOM 684 C C . GLN A 1 92 ? -19.507 7.650 7.672 1.00 88.25 92 GLN A C 1
ATOM 686 O O . GLN A 1 92 ? -20.682 7.293 7.623 1.00 88.25 92 GLN A O 1
ATOM 691 N N . GLY A 1 93 ? -18.518 6.774 7.881 1.00 87.69 93 GLY A N 1
ATOM 692 C CA . GLY A 1 93 ? -18.709 5.328 7.991 1.00 87.69 93 GLY A CA 1
ATOM 693 C C . GLY A 1 93 ? -18.794 4.604 6.644 1.00 87.69 93 GLY A C 1
ATOM 694 O O . GLY A 1 93 ? -19.039 3.396 6.622 1.00 87.69 93 GLY A O 1
ATOM 695 N N . LYS A 1 94 ? -18.571 5.294 5.519 1.00 91.06 94 LYS A N 1
ATOM 696 C CA . LYS A 1 94 ? -18.486 4.665 4.199 1.00 91.06 94 LYS A CA 1
ATOM 697 C C . LYS A 1 94 ? -17.203 3.844 4.128 1.00 91.06 94 LYS A C 1
ATOM 699 O O . LYS A 1 94 ? -16.127 4.303 4.505 1.00 91.06 94 LYS A O 1
ATOM 704 N N . GLU A 1 95 ? -17.320 2.621 3.622 1.00 92.94 95 GLU A N 1
ATOM 705 C CA . GLU A 1 95 ? -16.196 1.704 3.454 1.00 92.94 95 GLU A CA 1
ATOM 706 C C . GLU A 1 95 ? -15.801 1.604 1.978 1.00 92.94 95 GLU A C 1
ATOM 708 O O . GLU A 1 95 ? -16.635 1.326 1.113 1.00 92.94 95 GLU A O 1
ATOM 713 N N . VAL A 1 96 ? -14.511 1.762 1.690 1.00 93.00 96 VAL A N 1
ATOM 714 C CA . VAL A 1 96 ? -13.917 1.420 0.398 1.00 93.00 96 VAL A CA 1
ATOM 715 C C . VAL A 1 96 ? -12.867 0.334 0.581 1.00 93.00 96 VAL A C 1
ATOM 717 O O . VAL A 1 96 ? -12.145 0.266 1.578 1.00 93.00 96 VAL A O 1
ATOM 720 N N . ARG A 1 97 ? -12.788 -0.553 -0.407 1.00 94.62 97 ARG A N 1
ATOM 721 C CA . ARG A 1 97 ? -11.837 -1.659 -0.421 1.00 94.62 97 ARG A CA 1
ATOM 722 C C . ARG A 1 97 ? -10.841 -1.479 -1.541 1.00 94.62 97 ARG A C 1
ATOM 724 O O . ARG A 1 97 ? -11.226 -1.200 -2.674 1.00 94.62 97 ARG A O 1
ATOM 731 N N . TRP A 1 98 ? -9.584 -1.724 -1.218 1.00 94.06 98 TRP A N 1
ATOM 732 C CA . TRP A 1 98 ? -8.467 -1.697 -2.150 1.00 94.06 98 TRP A CA 1
ATOM 733 C C . TRP A 1 98 ? -7.592 -2.915 -1.938 1.00 94.06 98 TRP A C 1
ATOM 735 O O . TRP A 1 98 ? -7.540 -3.458 -0.837 1.00 94.06 98 TRP A O 1
ATOM 745 N N . PHE A 1 99 ? -6.871 -3.344 -2.960 1.00 94.06 99 PHE A N 1
ATOM 746 C CA . PHE A 1 99 ? -5.918 -4.432 -2.834 1.00 94.06 99 PHE A CA 1
ATOM 747 C C . PHE A 1 99 ? -4.553 -4.057 -3.397 1.00 94.06 99 PHE A C 1
ATOM 749 O O . PHE A 1 99 ? -4.437 -3.227 -4.298 1.00 94.06 99 PHE A O 1
ATOM 756 N N . ALA A 1 100 ? -3.524 -4.733 -2.889 1.00 92.06 100 ALA A N 1
ATOM 757 C CA . ALA A 1 100 ? -2.188 -4.748 -3.467 1.00 92.06 100 ALA A CA 1
ATOM 758 C C . ALA A 1 100 ? -1.697 -6.196 -3.570 1.00 92.06 100 ALA A C 1
ATOM 760 O O . ALA A 1 100 ? -1.403 -6.851 -2.570 1.00 92.06 100 ALA A O 1
ATOM 761 N N . ASP A 1 101 ? -1.610 -6.720 -4.789 1.00 92.06 101 ASP A N 1
ATOM 762 C CA . ASP A 1 101 ? -1.030 -8.031 -5.061 1.00 92.06 101 ASP A CA 1
ATOM 763 C C . ASP A 1 101 ? 0.477 -7.889 -5.274 1.00 92.06 101 ASP A C 1
ATOM 765 O O . ASP A 1 101 ? 0.943 -7.714 -6.402 1.00 92.06 101 ASP A O 1
ATOM 769 N N . MET A 1 102 ? 1.233 -8.012 -4.183 1.00 91.62 102 MET A N 1
ATOM 770 C CA . MET A 1 102 ? 2.695 -8.092 -4.192 1.00 91.62 102 MET A CA 1
ATOM 771 C C . MET A 1 102 ? 3.193 -9.533 -4.070 1.00 91.62 102 MET A C 1
ATOM 773 O O . MET A 1 102 ? 4.324 -9.764 -3.650 1.00 91.62 102 MET A O 1
ATOM 777 N N . LYS A 1 103 ? 2.353 -10.504 -4.446 1.00 89.25 103 LYS A N 1
ATOM 778 C CA . LYS A 1 103 ? 2.661 -11.936 -4.399 1.00 89.25 103 LYS A CA 1
ATOM 779 C C . LYS A 1 103 ? 2.799 -12.540 -5.790 1.00 89.25 103 LYS A C 1
ATOM 781 O O . LYS A 1 103 ? 3.686 -13.358 -6.012 1.00 89.25 103 LYS A O 1
ATOM 786 N N . LYS A 1 104 ? 1.940 -12.136 -6.732 1.00 87.31 104 LYS A N 1
ATOM 787 C CA . LYS A 1 104 ? 1.955 -12.625 -8.117 1.00 87.31 104 LYS A CA 1
ATOM 788 C C . LYS A 1 104 ? 2.311 -11.529 -9.112 1.00 87.31 104 LYS A C 1
ATOM 790 O O . LYS A 1 104 ? 3.385 -11.573 -9.708 1.00 87.31 104 LYS A O 1
ATOM 795 N N . LYS A 1 105 ? 1.407 -10.572 -9.339 1.00 84.81 105 LYS A N 1
ATOM 796 C CA . LYS A 1 105 ? 1.495 -9.654 -10.490 1.00 84.81 105 LYS A CA 1
ATOM 797 C C . LYS A 1 105 ? 2.176 -8.317 -10.184 1.00 84.81 105 LYS A C 1
ATOM 799 O O . LYS A 1 105 ? 2.634 -7.663 -11.123 1.00 84.81 105 LYS A O 1
ATOM 804 N N . GLY A 1 106 ? 2.251 -7.911 -8.915 1.00 88.56 106 GLY A N 1
ATOM 805 C CA . GLY A 1 106 ? 2.758 -6.592 -8.522 1.00 88.56 106 GLY A CA 1
ATOM 806 C C . GLY A 1 106 ? 1.836 -5.479 -9.012 1.00 88.56 106 GLY A C 1
ATOM 807 O O . GLY A 1 106 ? 2.243 -4.659 -9.828 1.00 88.56 106 GLY A O 1
ATOM 808 N N . HIS A 1 107 ? 0.571 -5.490 -8.598 1.00 89.19 107 HIS A N 1
ATOM 809 C CA . HIS A 1 107 ? -0.395 -4.460 -8.995 1.00 89.19 107 HIS A CA 1
ATOM 810 C C . HIS A 1 107 ? -1.335 -4.113 -7.849 1.00 89.19 107 HIS A C 1
ATOM 812 O O . HIS A 1 107 ? -1.537 -4.913 -6.935 1.00 89.19 107 HIS A O 1
ATOM 818 N N . VAL A 1 108 ? -1.918 -2.925 -7.933 1.00 91.25 108 VAL A N 1
ATOM 819 C CA . VAL A 1 108 ? -2.960 -2.451 -7.027 1.00 91.25 108 VAL A CA 1
ATOM 820 C C . VAL A 1 108 ? -4.272 -2.296 -7.781 1.00 91.25 108 VAL A C 1
ATOM 822 O O . VAL A 1 108 ? -4.282 -2.278 -9.013 1.00 91.25 108 VAL A O 1
ATOM 825 N N . GLY A 1 109 ? -5.377 -2.201 -7.055 1.00 89.94 109 GLY A N 1
ATOM 826 C CA . GLY A 1 109 ? -6.683 -1.938 -7.645 1.00 89.94 109 GLY A CA 1
ATOM 827 C C . GLY A 1 109 ? -7.784 -1.850 -6.601 1.00 89.94 109 GLY A C 1
ATOM 828 O O . GLY A 1 109 ? -7.590 -2.191 -5.432 1.00 89.94 109 GLY A O 1
ATOM 829 N N . LYS A 1 110 ? -8.951 -1.378 -7.031 1.00 91.06 110 LYS A N 1
ATOM 830 C CA . LYS A 1 110 ? -10.141 -1.288 -6.188 1.00 91.06 110 LYS A CA 1
ATOM 831 C C . LYS A 1 110 ? -10.824 -2.651 -6.037 1.00 91.06 110 LYS A C 1
ATOM 833 O O . LYS A 1 110 ? -10.8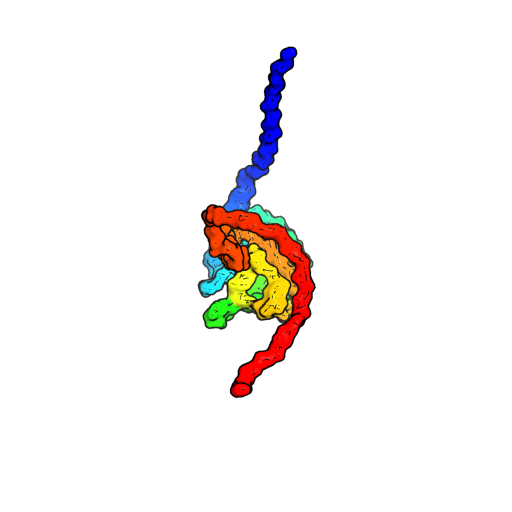71 -3.449 -6.971 1.00 91.06 110 LYS A O 1
ATOM 838 N N . GLY A 1 111 ? -11.405 -2.894 -4.867 1.00 90.31 111 GLY A N 1
ATOM 839 C CA . GLY A 1 111 ? -12.222 -4.064 -4.560 1.00 90.31 111 GLY A CA 1
ATOM 840 C C . GLY A 1 111 ? -11.469 -5.188 -3.850 1.00 90.31 111 GLY A C 1
ATOM 841 O O . GLY A 1 111 ? -10.553 -4.958 -3.056 1.00 90.31 111 GLY A O 1
ATOM 842 N N . LYS A 1 112 ? -11.924 -6.422 -4.091 1.00 88.12 112 LYS A N 1
ATOM 843 C CA . LYS A 1 112 ? -11.339 -7.636 -3.510 1.00 88.12 112 LYS A CA 1
ATOM 844 C C . LYS A 1 112 ? -10.090 -8.048 -4.297 1.00 88.12 112 LYS A C 1
ATOM 846 O O . LYS A 1 112 ? -10.093 -7.927 -5.522 1.00 88.12 112 LYS A O 1
ATOM 851 N N . PRO A 1 113 ? -9.046 -8.570 -3.634 1.00 88.31 113 PRO A N 1
ATOM 852 C CA . PRO A 1 113 ? -7.864 -9.042 -4.325 1.00 88.31 113 PRO A CA 1
ATOM 853 C C . PRO A 1 113 ? -8.201 -10.238 -5.230 1.00 88.31 113 PRO A C 1
ATOM 855 O O . PRO A 1 113 ? -9.035 -11.073 -4.871 1.00 88.31 113 PRO A O 1
ATOM 858 N N . PRO A 1 114 ? -7.507 -10.379 -6.372 1.00 83.88 114 PRO A N 1
ATOM 859 C CA . PRO A 1 114 ? -7.672 -11.520 -7.276 1.00 83.88 114 PRO A CA 1
ATOM 860 C C . PRO A 1 114 ? -7.128 -12.835 -6.692 1.00 83.88 114 PRO A C 1
ATOM 862 O O . PRO A 1 114 ? -7.331 -13.908 -7.255 1.00 83.88 114 PRO A O 1
ATOM 865 N N . VAL A 1 115 ? -6.391 -12.758 -5.583 1.00 85.44 115 VAL A N 1
ATOM 866 C CA . VAL A 1 115 ? -5.844 -13.885 -4.825 1.00 85.44 115 VAL A CA 1
ATOM 867 C C . VAL A 1 115 ? -6.252 -13.694 -3.367 1.00 85.44 115 VAL A C 1
ATOM 869 O O . VAL A 1 115 ? -6.442 -12.565 -2.928 1.00 85.44 115 VAL A O 1
ATOM 872 N N . LYS A 1 116 ? -6.378 -14.776 -2.593 1.00 89.06 116 LYS A N 1
ATOM 873 C CA . LYS A 1 116 ? -6.640 -14.684 -1.150 1.00 89.06 116 LYS A CA 1
ATOM 874 C C . LYS A 1 116 ? -5.637 -13.731 -0.482 1.00 89.06 116 LYS A C 1
ATOM 876 O O . LYS A 1 116 ? -4.430 -13.923 -0.627 1.00 89.06 116 LYS A O 1
ATOM 881 N N . ALA A 1 117 ? -6.152 -12.735 0.240 1.00 91.88 117 ALA A N 1
ATOM 882 C CA . ALA A 1 117 ? -5.329 -11.821 1.023 1.00 91.88 117 ALA A CA 1
ATOM 883 C C . ALA A 1 117 ? -4.586 -12.598 2.116 1.00 91.88 117 ALA A C 1
ATOM 885 O O . ALA A 1 117 ? -5.209 -13.325 2.893 1.00 91.88 117 ALA A O 1
ATOM 886 N N . ASP A 1 118 ? -3.271 -12.418 2.185 1.00 93.75 118 ASP A N 1
ATOM 887 C CA . ASP A 1 118 ? -2.451 -12.894 3.300 1.00 93.75 118 ASP A CA 1
ATOM 888 C C . ASP A 1 118 ? -2.591 -11.949 4.503 1.00 93.75 118 ASP A C 1
ATOM 890 O O . ASP A 1 118 ? -2.539 -12.376 5.657 1.00 93.75 118 ASP A O 1
ATOM 894 N N . VAL A 1 119 ? -2.793 -10.656 4.221 1.00 95.50 119 VAL A N 1
ATOM 895 C CA . VAL A 1 119 ? -2.965 -9.597 5.215 1.00 95.50 119 VAL A CA 1
ATOM 896 C C . VAL A 1 119 ? -4.157 -8.722 4.835 1.00 95.50 119 VAL A C 1
ATOM 898 O O . VAL A 1 119 ? -4.265 -8.253 3.704 1.00 95.50 119 VAL A O 1
ATOM 901 N N . THR A 1 120 ? -5.045 -8.468 5.793 1.00 95.75 120 THR A N 1
ATOM 902 C CA . THR A 1 120 ? -6.102 -7.456 5.685 1.00 95.75 120 THR A CA 1
ATOM 903 C C . THR A 1 120 ? -5.851 -6.341 6.690 1.00 95.75 120 THR A C 1
ATOM 905 O O . THR A 1 120 ? -5.746 -6.603 7.887 1.00 95.75 120 THR A O 1
ATOM 908 N N . ILE A 1 121 ? -5.766 -5.109 6.205 1.00 94.69 121 ILE A N 1
ATOM 909 C CA . ILE A 1 121 ? -5.516 -3.903 6.992 1.00 94.69 121 ILE A CA 1
ATOM 910 C C . ILE A 1 121 ? -6.810 -3.096 7.038 1.00 94.69 121 ILE A C 1
ATOM 912 O O . ILE A 1 121 ? -7.371 -2.766 5.996 1.00 94.69 121 ILE A O 1
ATOM 916 N N . PHE A 1 122 ? -7.268 -2.783 8.243 1.00 95.44 122 PHE A N 1
ATOM 917 C CA . PHE A 1 122 ? -8.400 -1.900 8.497 1.00 95.44 122 PHE A CA 1
ATOM 918 C C . PHE A 1 122 ? -7.854 -0.583 9.033 1.00 95.44 122 PHE A C 1
ATOM 920 O O . PHE A 1 122 ? -7.088 -0.597 9.998 1.00 95.44 122 PHE A O 1
ATOM 927 N N . THR A 1 123 ? -8.221 0.529 8.410 1.00 95.12 123 THR A N 1
ATOM 928 C CA . THR A 1 123 ? -7.707 1.861 8.749 1.00 95.12 123 THR A CA 1
ATOM 929 C C . THR A 1 123 ? -8.719 2.938 8.370 1.00 95.12 123 THR A C 1
ATOM 931 O O . THR A 1 123 ? -9.617 2.691 7.566 1.00 95.12 123 THR A O 1
ATOM 934 N N . SER A 1 124 ? -8.571 4.139 8.924 1.00 95.12 124 SER A N 1
ATOM 935 C CA . SER A 1 124 ? -9.288 5.307 8.412 1.00 95.12 124 SER A CA 1
ATOM 936 C C . SER A 1 124 ? -8.619 5.857 7.146 1.00 95.12 124 SER A C 1
ATOM 938 O O . SER A 1 124 ? -7.434 5.599 6.903 1.00 95.12 124 SER A O 1
ATOM 940 N N . ASP A 1 125 ? -9.376 6.615 6.350 1.00 92.81 125 ASP A N 1
ATOM 941 C CA . ASP A 1 125 ? -8.862 7.308 5.159 1.00 92.81 125 ASP A CA 1
ATOM 942 C C . ASP A 1 125 ? -7.685 8.237 5.505 1.00 92.81 125 ASP A C 1
ATOM 944 O O . ASP A 1 125 ? -6.611 8.135 4.908 1.00 92.81 125 ASP A O 1
ATOM 948 N N . GLN A 1 126 ? -7.845 9.044 6.560 1.00 90.88 126 GLN A N 1
ATOM 949 C CA . GLN A 1 126 ? -6.814 9.963 7.046 1.00 90.88 126 GLN A CA 1
ATOM 950 C C . GLN A 1 126 ? -5.561 9.227 7.538 1.00 90.88 126 GLN A C 1
ATOM 952 O O . GLN A 1 126 ? -4.446 9.607 7.196 1.00 90.88 126 GLN A O 1
ATOM 957 N N . ASP A 1 127 ? -5.729 8.151 8.312 1.00 92.25 127 ASP A N 1
ATOM 958 C CA . ASP A 1 127 ? -4.598 7.378 8.836 1.00 92.25 127 ASP A CA 1
ATOM 959 C C . ASP A 1 127 ? -3.754 6.763 7.721 1.00 92.25 127 ASP A C 1
ATOM 961 O O . ASP A 1 127 ? -2.527 6.730 7.812 1.00 92.25 127 ASP A O 1
ATOM 965 N N . LEU A 1 128 ? -4.392 6.294 6.644 1.00 90.94 128 LEU A N 1
ATOM 966 C CA . LEU A 1 128 ? -3.658 5.737 5.513 1.00 90.94 128 LEU A CA 1
ATOM 967 C C . LEU A 1 128 ? -2.865 6.814 4.765 1.00 90.94 128 LEU A C 1
ATOM 969 O O . LEU A 1 128 ? -1.737 6.563 4.341 1.00 90.94 128 LEU A O 1
ATOM 973 N N . VAL A 1 129 ? -3.434 8.011 4.625 1.00 88.50 129 VAL A N 1
ATOM 974 C CA . VAL A 1 129 ? -2.742 9.179 4.068 1.00 88.50 129 VAL A CA 1
ATOM 975 C C . VAL A 1 129 ? -1.547 9.568 4.940 1.00 88.50 129 VAL A C 1
ATOM 977 O O . VAL A 1 129 ? -0.441 9.761 4.428 1.00 88.50 129 VAL A O 1
ATOM 980 N N . ASP A 1 130 ? -1.725 9.609 6.257 1.00 88.12 130 ASP A N 1
ATOM 981 C CA . ASP A 1 130 ? -0.658 9.936 7.202 1.00 88.12 130 ASP A CA 1
ATOM 982 C C . ASP A 1 130 ? 0.452 8.870 7.202 1.00 88.12 130 ASP A C 1
ATOM 984 O O . ASP A 1 130 ? 1.634 9.183 7.343 1.00 88.12 130 ASP A O 1
ATOM 988 N N . LEU A 1 131 ? 0.110 7.601 6.972 1.00 86.88 131 LEU A N 1
ATOM 989 C CA . LEU A 1 131 ? 1.097 6.541 6.766 1.00 86.88 131 LEU A CA 1
ATOM 990 C C . LEU A 1 131 ? 1.858 6.680 5.452 1.00 86.88 131 LEU A C 1
ATOM 992 O O . LEU A 1 131 ? 3.077 6.509 5.421 1.00 86.88 131 LEU A O 1
ATOM 996 N N . ALA A 1 132 ? 1.150 6.975 4.366 1.00 84.94 132 ALA A N 1
ATOM 997 C CA . ALA A 1 132 ? 1.757 7.135 3.052 1.00 84.94 132 ALA A CA 1
ATOM 998 C C . ALA A 1 132 ? 2.680 8.363 2.991 1.00 84.94 132 ALA A C 1
ATOM 1000 O O . ALA A 1 132 ? 3.728 8.314 2.355 1.00 84.94 132 ALA A O 1
ATOM 1001 N N . THR A 1 133 ? 2.330 9.437 3.703 1.00 80.44 133 THR A N 1
ATOM 1002 C CA . THR A 1 133 ? 3.177 10.634 3.880 1.00 80.44 133 THR A CA 1
ATOM 1003 C C . THR A 1 133 ? 4.335 10.424 4.849 1.00 80.44 133 THR A C 1
ATOM 1005 O O . THR A 1 133 ? 5.273 11.215 4.859 1.00 80.44 133 THR A O 1
ATOM 1008 N N . GLY A 1 134 ? 4.268 9.404 5.708 1.00 82.44 134 GLY A N 1
ATOM 1009 C CA . GLY A 1 134 ? 5.180 9.253 6.839 1.00 82.44 134 GLY A CA 1
ATOM 1010 C C . GLY A 1 134 ? 4.913 10.221 8.000 1.00 82.44 134 GLY A C 1
ATOM 1011 O O . GLY A 1 134 ? 5.712 10.256 8.935 1.00 82.44 134 GLY A O 1
ATOM 1012 N N . LYS A 1 135 ? 3.802 10.977 7.985 1.00 84.50 135 LYS A N 1
ATOM 1013 C CA . LYS A 1 135 ? 3.342 11.790 9.129 1.00 84.50 135 LYS A CA 1
ATOM 1014 C C . LYS A 1 135 ? 2.965 10.917 10.329 1.00 84.50 135 LYS A C 1
ATOM 1016 O O . LYS A 1 135 ? 3.123 11.336 11.474 1.00 84.50 135 LYS A O 1
ATOM 1021 N N . ALA A 1 136 ? 2.502 9.695 10.075 1.00 87.44 136 ALA A N 1
ATOM 1022 C CA . ALA A 1 136 ? 2.212 8.703 11.097 1.00 87.44 136 ALA A CA 1
ATOM 1023 C C . ALA A 1 136 ? 3.153 7.498 11.010 1.00 87.44 136 ALA A C 1
ATOM 1025 O O . ALA A 1 136 ? 3.613 7.097 9.942 1.00 87.44 136 ALA A O 1
ATOM 1026 N N . ASN A 1 137 ? 3.401 6.884 12.167 1.00 88.00 137 ASN A N 1
ATOM 1027 C CA . ASN A 1 137 ? 4.146 5.636 12.262 1.00 88.00 137 ASN A CA 1
ATOM 1028 C C . ASN A 1 137 ? 3.165 4.445 12.360 1.00 88.00 137 ASN A C 1
ATOM 1030 O O . ASN A 1 137 ? 2.281 4.467 13.225 1.00 88.00 137 ASN A O 1
ATOM 1034 N N . PRO A 1 138 ? 3.327 3.389 11.541 1.00 87.88 138 PRO A N 1
ATOM 1035 C CA . PRO A 1 138 ? 2.401 2.252 11.495 1.00 87.88 138 PRO A CA 1
ATOM 1036 C C . PRO A 1 138 ? 2.318 1.481 12.809 1.00 87.88 138 PRO A C 1
ATOM 1038 O O . PRO A 1 138 ? 1.230 1.079 13.216 1.00 87.88 138 PRO A O 1
ATOM 1041 N N . GLN A 1 139 ? 3.435 1.333 13.519 1.00 88.94 139 GLN A N 1
ATOM 1042 C CA . GLN A 1 139 ? 3.465 0.645 14.805 1.00 88.94 139 GLN A CA 1
ATOM 1043 C C . GLN A 1 139 ? 2.713 1.442 15.879 1.00 88.94 139 GLN A C 1
ATOM 1045 O O . GLN A 1 139 ? 1.969 0.863 16.668 1.00 88.94 139 GLN A O 1
ATOM 1050 N N . LYS A 1 140 ? 2.831 2.778 15.872 1.00 90.81 140 LYS A N 1
ATOM 1051 C CA . LYS A 1 140 ? 2.064 3.648 16.782 1.00 90.81 140 LYS A CA 1
ATOM 1052 C C . LYS A 1 140 ? 0.562 3.569 16.517 1.00 90.81 140 LYS A C 1
ATOM 1054 O O . LYS A 1 140 ? -0.207 3.433 17.463 1.00 90.81 140 LYS A O 1
ATOM 1059 N N . LEU A 1 141 ? 0.142 3.629 15.252 1.00 91.38 141 LEU A N 1
ATOM 1060 C CA . LEU A 1 141 ? -1.277 3.541 14.892 1.00 91.38 141 LEU A CA 1
ATOM 1061 C C . LEU A 1 141 ? -1.880 2.165 15.205 1.00 91.38 141 LEU A C 1
ATOM 1063 O O . LEU A 1 141 ? -3.027 2.091 15.646 1.00 91.38 141 LEU A O 1
ATOM 1067 N N . PHE A 1 142 ? -1.109 1.089 15.024 1.00 90.88 142 PHE A N 1
ATOM 1068 C CA . PHE A 1 142 ? -1.515 -0.259 15.416 1.00 90.88 142 PHE A CA 1
ATOM 1069 C C . PHE A 1 142 ? -1.677 -0.386 16.936 1.00 90.88 142 PHE A C 1
ATOM 1071 O O . PHE A 1 142 ? -2.730 -0.810 17.405 1.00 90.88 142 PHE A O 1
ATOM 1078 N N . ASN A 1 143 ? -0.685 0.063 17.713 1.00 92.19 143 ASN A N 1
ATOM 1079 C CA . ASN A 1 143 ? -0.743 0.029 19.179 1.00 92.19 143 ASN A CA 1
ATOM 1080 C C . ASN A 1 143 ? -1.878 0.901 19.745 1.00 92.19 143 ASN A C 1
ATOM 1082 O O . ASN A 1 143 ? -2.453 0.568 20.775 1.00 92.19 143 ASN A O 1
ATOM 1086 N N . ALA A 1 144 ? -2.225 1.996 19.061 1.00 93.06 144 ALA A N 1
ATOM 1087 C CA . ALA A 1 144 ? -3.361 2.851 19.403 1.00 93.06 144 ALA A CA 1
ATOM 1088 C C . ALA A 1 144 ? -4.725 2.273 18.969 1.00 93.06 144 ALA A C 1
ATOM 1090 O O . ALA A 1 144 ? -5.754 2.905 19.194 1.00 93.06 144 ALA A O 1
ATOM 1091 N N . GLY A 1 145 ? -4.757 1.117 18.295 1.00 92.44 145 GLY A N 1
ATOM 1092 C CA . GLY A 1 145 ? -5.983 0.487 17.793 1.00 92.44 145 GLY A CA 1
ATOM 1093 C C . GLY A 1 145 ? -6.632 1.191 16.594 1.00 92.44 145 GLY A C 1
ATOM 1094 O O . GLY A 1 145 ? -7.708 0.776 16.158 1.00 92.44 145 GLY A O 1
ATOM 1095 N N . ARG A 1 146 ? -5.983 2.227 16.042 1.00 91.69 146 ARG A N 1
ATOM 1096 C CA . ARG A 1 146 ? -6.434 2.977 14.853 1.00 91.69 146 ARG A CA 1
ATOM 1097 C C . ARG A 1 146 ? -6.252 2.180 13.568 1.00 91.69 146 ARG A C 1
ATOM 1099 O O . ARG A 1 146 ? -7.001 2.359 12.613 1.00 91.69 146 ARG A O 1
ATOM 1106 N N . ILE A 1 147 ? -5.282 1.269 13.572 1.00 93.06 147 ILE A N 1
ATOM 1107 C CA . ILE A 1 147 ? -5.089 0.278 12.520 1.00 93.06 147 ILE A CA 1
ATOM 1108 C C . ILE A 1 147 ? -5.297 -1.105 13.108 1.00 93.06 147 ILE A C 1
ATOM 1110 O O . ILE A 1 147 ? -4.696 -1.456 14.121 1.00 93.06 147 ILE A O 1
ATOM 1114 N N . LYS A 1 148 ? -6.112 -1.917 12.437 1.00 94.00 148 LYS A N 1
ATOM 1115 C CA . LYS A 1 148 ? -6.274 -3.335 12.769 1.00 94.00 148 LYS A CA 1
ATOM 1116 C C . LYS A 1 148 ? -5.710 -4.178 11.641 1.00 94.00 148 LYS A C 1
ATOM 1118 O O . LYS A 1 148 ? -5.960 -3.911 10.469 1.00 94.00 148 LYS A O 1
ATOM 1123 N N . ILE A 1 149 ? -4.970 -5.217 11.999 1.00 95.00 149 ILE A N 1
ATOM 1124 C CA . ILE A 1 149 ? -4.336 -6.130 11.050 1.00 95.00 149 ILE A CA 1
ATOM 1125 C C . ILE A 1 149 ? -4.915 -7.522 11.285 1.00 95.00 149 ILE A C 1
ATOM 1127 O O . ILE A 1 149 ? -4.894 -8.029 12.403 1.00 95.00 149 ILE A O 1
ATOM 1131 N N . LYS A 1 150 ? -5.429 -8.149 10.226 1.00 94.19 150 LYS A N 1
ATOM 1132 C CA . LYS A 1 150 ? -5.742 -9.583 10.192 1.00 94.19 150 LYS A CA 1
ATOM 1133 C C . LYS A 1 150 ? -4.719 -10.276 9.303 1.00 94.19 150 LYS A C 1
ATOM 1135 O O . LYS A 1 150 ? -4.619 -9.936 8.128 1.00 94.19 150 LYS A O 1
ATOM 1140 N N . GLY A 1 151 ? -3.994 -11.248 9.845 1.00 92.75 151 GLY A N 1
ATOM 1141 C CA . GLY A 1 151 ? -2.910 -11.945 9.150 1.00 92.75 151 GLY A CA 1
ATOM 1142 C C . GLY A 1 151 ? -1.576 -11.773 9.872 1.00 92.75 151 GLY A C 1
ATOM 1143 O O . GLY A 1 151 ? -1.540 -11.439 11.054 1.00 92.75 151 GLY A O 1
ATOM 1144 N N . ASN A 1 152 ? -0.477 -12.015 9.163 1.00 92.62 152 ASN A N 1
ATOM 1145 C CA . ASN A 1 152 ? 0.867 -11.918 9.728 1.00 92.62 152 ASN A CA 1
ATOM 1146 C C . ASN A 1 152 ? 1.324 -10.444 9.837 1.00 92.62 152 ASN A C 1
ATOM 1148 O O . ASN A 1 152 ? 1.333 -9.715 8.842 1.00 92.62 152 ASN A O 1
ATOM 1152 N N . ILE A 1 153 ? 1.716 -10.017 11.044 1.00 90.44 153 ILE A N 1
ATOM 1153 C CA . ILE A 1 153 ? 2.102 -8.627 11.349 1.00 90.44 153 ILE A CA 1
ATOM 1154 C C . ILE A 1 153 ? 3.402 -8.229 10.637 1.00 90.44 153 ILE A C 1
ATOM 1156 O O . ILE A 1 153 ? 3.461 -7.150 10.052 1.00 90.44 153 ILE A O 1
ATOM 1160 N N . ASP A 1 154 ? 4.409 -9.103 10.590 1.00 90.31 154 ASP A N 1
ATOM 1161 C CA . ASP A 1 154 ? 5.667 -8.815 9.882 1.00 90.31 154 ASP A CA 1
ATOM 1162 C C . ASP A 1 154 ? 5.416 -8.560 8.393 1.00 90.31 154 ASP A C 1
ATOM 1164 O O . ASP A 1 154 ? 5.994 -7.668 7.772 1.00 90.31 154 ASP A O 1
ATOM 1168 N N . SER A 1 155 ? 4.489 -9.323 7.813 1.00 91.62 155 SER A N 1
ATOM 1169 C CA . SER A 1 155 ? 4.047 -9.153 6.433 1.00 91.62 155 SER A CA 1
ATOM 1170 C C . SER A 1 155 ? 3.278 -7.849 6.249 1.00 91.62 155 SER A C 1
ATOM 1172 O O . SER A 1 155 ? 3.430 -7.214 5.208 1.00 91.62 155 SER A O 1
ATOM 1174 N N . ALA A 1 156 ? 2.508 -7.404 7.244 1.00 90.25 156 ALA A N 1
ATOM 1175 C CA . ALA A 1 156 ? 1.856 -6.098 7.227 1.00 90.25 156 ALA A CA 1
ATOM 1176 C C . ALA A 1 156 ? 2.878 -4.953 7.194 1.00 90.25 156 ALA A C 1
ATOM 1178 O O . ALA A 1 156 ? 2.756 -4.069 6.354 1.00 90.25 156 ALA A O 1
ATOM 1179 N N . LEU A 1 157 ? 3.932 -5.008 8.014 1.00 88.75 157 LEU A N 1
ATOM 1180 C CA . LEU A 1 157 ? 4.966 -3.965 8.071 1.00 88.75 157 LEU A CA 1
ATOM 1181 C C . LEU A 1 157 ? 5.747 -3.815 6.756 1.00 88.75 157 LEU A C 1
ATOM 1183 O O . LEU A 1 157 ? 6.146 -2.710 6.395 1.00 88.75 157 LEU A O 1
ATOM 1187 N N . LYS A 1 158 ? 5.889 -4.887 5.965 1.00 89.62 158 LYS A N 1
ATOM 1188 C CA . LYS A 1 158 ? 6.526 -4.816 4.634 1.00 89.62 158 LYS A CA 1
ATOM 1189 C C . LYS A 1 158 ? 5.818 -3.866 3.662 1.00 89.62 158 LYS A C 1
ATOM 1191 O O . LYS A 1 158 ? 6.463 -3.402 2.720 1.00 89.62 158 LYS A O 1
ATOM 1196 N N . VAL A 1 159 ? 4.536 -3.550 3.877 1.00 86.19 159 VAL A N 1
ATOM 1197 C CA . VAL A 1 159 ? 3.794 -2.592 3.039 1.00 86.19 159 VAL A CA 1
ATOM 1198 C C . VAL A 1 159 ? 4.410 -1.195 3.088 1.00 86.19 159 VAL A C 1
ATOM 1200 O O . VAL A 1 159 ? 4.374 -0.474 2.091 1.00 86.19 159 VAL A O 1
ATOM 1203 N N . GLU A 1 160 ? 5.054 -0.840 4.206 1.00 84.62 160 GLU A N 1
ATOM 1204 C CA . GLU A 1 160 ? 5.737 0.440 4.370 1.00 84.62 160 GLU A CA 1
ATOM 1205 C C . GLU A 1 160 ? 6.808 0.630 3.297 1.00 84.62 160 GLU A C 1
ATOM 1207 O O . GLU A 1 160 ? 6.989 1.735 2.806 1.00 84.62 160 GLU A O 1
ATOM 1212 N N . ARG A 1 161 ? 7.462 -0.445 2.841 1.00 83.12 161 ARG A N 1
ATOM 1213 C CA . ARG A 1 161 ? 8.460 -0.362 1.769 1.00 83.12 161 ARG A CA 1
ATOM 1214 C C . ARG A 1 161 ? 7.873 0.153 0.455 1.00 83.12 161 ARG A C 1
ATOM 1216 O O . ARG A 1 161 ? 8.582 0.819 -0.287 1.00 83.12 161 ARG A O 1
ATOM 1223 N N . ILE A 1 162 ? 6.605 -0.150 0.175 1.00 82.06 162 ILE A N 1
ATOM 1224 C CA . ILE A 1 162 ? 5.901 0.327 -1.025 1.00 82.06 162 ILE A CA 1
ATOM 1225 C C . ILE A 1 162 ? 5.461 1.774 -0.820 1.00 82.06 162 ILE A C 1
ATOM 1227 O O . ILE A 1 162 ? 5.655 2.607 -1.694 1.00 82.06 162 ILE A O 1
ATOM 1231 N N . LEU A 1 163 ? 4.896 2.074 0.352 1.00 81.19 163 LEU A N 1
ATOM 1232 C CA . LEU A 1 163 ? 4.397 3.410 0.682 1.00 81.19 163 LEU A CA 1
ATOM 1233 C C . LEU A 1 163 ? 5.532 4.437 0.851 1.00 81.19 163 LEU A C 1
ATOM 1235 O O . LEU A 1 163 ? 5.347 5.614 0.573 1.00 81.19 163 LEU A O 1
ATOM 1239 N N . SER A 1 164 ? 6.715 3.996 1.284 1.00 75.69 164 SER A N 1
ATOM 1240 C CA . SER A 1 164 ? 7.860 4.853 1.605 1.00 75.69 164 SER A CA 1
ATOM 1241 C C . SER A 1 164 ? 8.639 5.334 0.380 1.00 75.69 164 SER A C 1
ATOM 1243 O O . SER A 1 164 ? 9.211 6.421 0.401 1.00 75.69 164 SER A O 1
ATOM 1245 N N . GLN A 1 165 ? 8.653 4.549 -0.701 1.00 67.44 165 GLN A N 1
ATOM 1246 C CA . GLN A 1 165 ? 9.516 4.796 -1.863 1.00 67.44 165 GLN A CA 1
ATOM 1247 C C . GLN A 1 165 ? 9.238 6.116 -2.596 1.00 67.44 165 GLN A C 1
ATOM 1249 O O . GLN A 1 165 ? 10.128 6.611 -3.275 1.00 67.44 165 GLN A O 1
ATOM 1254 N N . GLU A 1 166 ? 8.058 6.713 -2.417 1.00 59.31 166 GLU A N 1
ATOM 1255 C CA . GLU A 1 166 ? 7.651 7.944 -3.109 1.00 59.31 166 GLU A CA 1
ATOM 1256 C C . GLU A 1 166 ? 7.221 9.063 -2.143 1.00 59.31 166 GLU A C 1
ATOM 1258 O O . GLU A 1 166 ? 6.563 10.014 -2.563 1.00 59.31 166 GLU A O 1
ATOM 1263 N N . ARG A 1 167 ? 7.600 8.982 -0.852 1.00 62.97 167 ARG A N 1
ATOM 1264 C CA . ARG A 1 167 ? 7.192 9.928 0.218 1.00 62.97 167 ARG A CA 1
ATOM 1265 C C . ARG A 1 167 ? 7.338 11.406 -0.168 1.00 62.97 167 ARG A C 1
ATOM 1267 O O . ARG A 1 167 ? 6.516 12.222 0.238 1.00 62.97 167 ARG A O 1
ATOM 1274 N N . SER A 1 168 ? 8.338 11.742 -0.979 1.00 53.16 168 SER A N 1
ATOM 1275 C CA . SER A 1 168 ? 8.688 13.119 -1.340 1.00 53.16 168 SER A CA 1
ATOM 1276 C C . SER A 1 168 ? 7.813 13.744 -2.435 1.00 53.16 168 SER A C 1
ATOM 1278 O O . SER A 1 168 ? 7.823 14.960 -2.579 1.00 53.16 168 SER A O 1
ATOM 1280 N N . LYS A 1 169 ? 7.067 12.954 -3.224 1.00 54.16 169 LYS A N 1
ATOM 1281 C CA . LYS A 1 169 ? 6.396 13.452 -4.448 1.00 54.16 169 LYS A CA 1
ATOM 1282 C C . LYS A 1 169 ? 4.881 13.625 -4.313 1.00 54.16 169 LYS A C 1
ATOM 1284 O O . LYS A 1 169 ? 4.236 14.154 -5.212 1.00 54.16 169 LYS A O 1
ATOM 1289 N N . VAL A 1 170 ? 4.299 13.166 -3.205 1.00 54.94 170 VAL A N 1
ATOM 1290 C CA . VAL A 1 170 ? 2.837 13.035 -3.068 1.00 54.94 170 VAL A CA 1
ATOM 1291 C C . VAL A 1 170 ? 2.158 14.285 -2.523 1.00 54.94 170 VAL A C 1
ATOM 1293 O O . VAL A 1 170 ? 1.041 14.599 -2.925 1.00 54.94 170 VAL A O 1
ATOM 1296 N N . TYR A 1 171 ? 2.802 14.989 -1.594 1.00 52.34 171 TYR A N 1
ATOM 1297 C CA . TYR A 1 171 ? 2.165 16.075 -0.854 1.00 52.34 171 TYR A CA 1
ATOM 1298 C C . TYR A 1 171 ? 3.063 17.305 -0.804 1.00 52.34 171 TYR A C 1
ATOM 1300 O O . TYR A 1 171 ? 3.502 17.700 0.270 1.00 52.34 171 TYR A O 1
ATOM 1308 N N . ASN A 1 172 ? 3.241 17.996 -1.932 1.00 51.31 172 ASN A N 1
ATOM 1309 C CA . ASN A 1 172 ? 3.575 19.428 -1.900 1.00 51.31 172 ASN A CA 1
ATOM 1310 C C . ASN A 1 172 ? 2.385 20.260 -1.350 1.00 51.31 172 ASN A C 1
ATOM 1312 O O . ASN A 1 172 ? 1.983 21.261 -1.934 1.00 51.31 172 ASN A O 1
ATOM 1316 N N . VAL A 1 173 ? 1.779 19.798 -0.253 1.00 42.53 173 VAL A N 1
ATOM 1317 C CA . VAL A 1 173 ? 0.779 20.497 0.544 1.00 42.53 173 VAL A CA 1
ATOM 1318 C C . VAL A 1 173 ? 1.511 20.920 1.809 1.00 42.53 173 VAL A C 1
ATOM 1320 O O . VAL A 1 173 ? 1.662 20.142 2.749 1.00 42.53 173 VAL A O 1
ATOM 1323 N N . GLU A 1 174 ? 2.047 22.132 1.717 1.00 39.00 174 GLU A N 1
ATOM 1324 C CA . GLU A 1 174 ? 2.300 23.058 2.817 1.00 39.00 174 GLU A CA 1
ATOM 1325 C C . GLU A 1 174 ? 3.076 22.496 4.012 1.00 39.00 174 GLU A C 1
ATOM 1327 O O . GLU A 1 174 ? 2.552 22.028 5.021 1.00 39.00 174 GLU A O 1
ATOM 1332 N N . SER A 1 175 ? 4.385 22.709 3.946 1.00 42.25 175 SER A N 1
ATOM 1333 C CA . SER A 1 175 ? 5.139 23.175 5.102 1.00 42.25 175 SER A CA 1
ATOM 1334 C C . SER A 1 175 ? 4.657 24.576 5.525 1.00 42.25 175 SER A C 1
ATOM 1336 O O . SER A 1 175 ? 5.345 25.560 5.272 1.00 42.25 175 SER A O 1
ATOM 1338 N N . SER A 1 176 ? 3.478 24.670 6.144 1.00 47.25 176 SER A N 1
ATOM 1339 C CA . SER A 1 176 ? 3.052 25.790 6.999 1.00 47.25 176 SER A CA 1
ATOM 1340 C C . SER A 1 176 ? 1.736 25.429 7.697 1.00 47.25 176 SER A C 1
ATOM 1342 O O . SER A 1 176 ? 0.759 25.143 7.023 1.00 47.25 176 SER A O 1
ATOM 1344 N N . GLU A 1 177 ? 1.748 25.475 9.037 1.00 41.16 177 GLU A N 1
ATOM 1345 C CA . GLU A 1 177 ? 0.641 25.223 9.990 1.00 41.16 177 GLU A CA 1
ATOM 1346 C C . GLU A 1 177 ? 0.286 23.726 10.199 1.00 41.16 177 GLU A C 1
ATOM 1348 O O . GLU A 1 177 ? -0.285 23.069 9.346 1.00 41.16 177 GLU A O 1
ATOM 1353 N N . SER A 1 178 ? 0.601 23.043 11.308 1.00 35.84 178 SER A N 1
ATOM 1354 C CA . SER A 1 178 ? 0.747 23.482 12.698 1.00 35.84 178 SER A CA 1
ATOM 1355 C C . SER A 1 178 ? 1.864 22.707 13.421 1.00 35.84 178 SER A C 1
ATOM 1357 O O . SER A 1 178 ? 1.669 21.615 13.952 1.00 35.84 178 SER A O 1
ATOM 1359 N N . THR A 1 179 ? 3.037 23.322 13.530 1.00 39.00 179 THR A N 1
ATOM 1360 C CA . THR A 1 179 ? 3.904 23.176 14.707 1.00 39.00 179 THR A CA 1
ATOM 1361 C C . THR A 1 179 ? 3.880 24.502 15.447 1.00 39.00 179 THR A C 1
ATOM 1363 O O . THR A 1 179 ? 4.733 25.344 15.196 1.00 39.00 179 THR A O 1
ATOM 1366 N N . SER A 1 180 ? 2.872 24.722 16.296 1.00 41.78 180 SER A N 1
ATOM 1367 C CA . SER A 1 180 ? 2.847 25.717 17.384 1.00 41.78 180 SER A CA 1
ATOM 1368 C C . SER A 1 180 ? 1.567 25.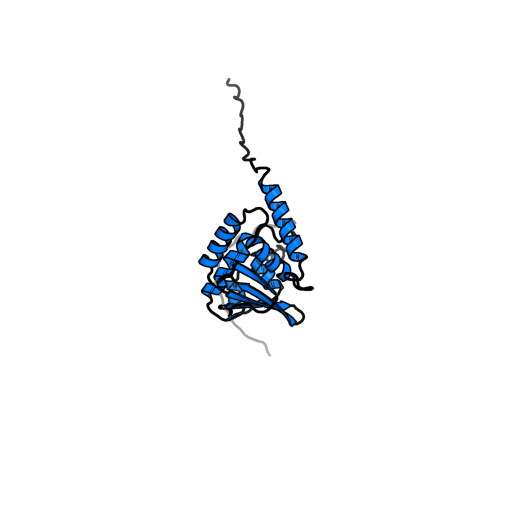520 18.209 1.00 41.78 180 SER A C 1
ATOM 1370 O O . SER A 1 180 ? 0.499 25.405 17.627 1.00 41.78 180 SER A O 1
ATOM 1372 N N . ALA A 1 181 ? 1.696 25.497 19.541 1.00 44.28 181 ALA A N 1
ATOM 1373 C CA . ALA A 1 181 ? 0.706 25.117 20.569 1.00 44.28 181 ALA A CA 1
ATOM 1374 C C . ALA A 1 181 ? 0.465 23.591 20.655 1.00 44.28 181 ALA A C 1
ATOM 1376 O O . ALA A 1 181 ? -0.318 23.024 19.913 1.00 44.28 181 ALA A O 1
ATOM 1377 N N . VAL A 1 182 ? 1.150 22.825 21.516 1.00 38.78 182 VAL A N 1
ATOM 1378 C CA . VAL A 1 182 ? 1.183 22.997 22.978 1.00 38.78 182 VAL A CA 1
ATOM 1379 C C . VAL A 1 182 ? 2.569 22.642 23.545 1.00 38.78 182 VAL A C 1
ATOM 1381 O O . VAL A 1 182 ? 2.847 21.497 23.890 1.00 38.78 182 VAL A O 1
ATOM 1384 N N . LYS A 1 183 ? 3.450 23.640 23.667 1.00 40.94 183 LYS A N 1
ATOM 1385 C CA . LYS A 1 183 ? 4.530 23.662 24.671 1.00 40.94 183 LYS A CA 1
ATOM 1386 C C . LYS A 1 183 ? 4.971 25.105 24.933 1.00 40.94 183 LYS A C 1
ATOM 1388 O O . LYS A 1 183 ? 6.081 25.479 24.586 1.00 40.94 183 LYS A O 1
ATOM 1393 N N . ALA A 1 184 ? 4.072 25.910 25.494 1.00 37.09 184 ALA A N 1
ATOM 1394 C CA . ALA A 1 184 ? 4.385 27.192 26.134 1.00 37.09 184 ALA A CA 1
ATOM 1395 C C . ALA A 1 184 ? 3.128 27.715 26.851 1.00 37.09 184 ALA A C 1
ATOM 1397 O O . ALA A 1 184 ? 2.414 28.570 26.346 1.00 37.09 184 ALA A O 1
ATOM 1398 N N . ALA A 1 185 ? 2.834 27.150 28.020 1.00 40.00 185 ALA A N 1
ATOM 1399 C CA . ALA A 1 185 ? 2.062 27.836 29.052 1.00 40.00 185 ALA A CA 1
ATOM 1400 C C . ALA A 1 185 ? 2.975 27.953 30.273 1.00 40.00 185 ALA A C 1
ATOM 1402 O O . ALA A 1 185 ? 2.789 27.293 31.291 1.00 40.00 185 ALA A O 1
ATOM 1403 N N . GLN A 1 186 ? 4.041 28.725 30.097 1.00 35.91 186 GLN A N 1
ATOM 1404 C CA . GLN A 1 186 ? 4.796 29.308 31.186 1.00 35.91 186 GLN A CA 1
ATOM 1405 C C . GLN A 1 186 ? 5.410 30.607 30.674 1.00 35.91 186 GLN A C 1
ATOM 1407 O O . GLN A 1 186 ? 6.100 30.614 29.659 1.00 35.91 186 GLN A O 1
ATOM 1412 N N . ASP A 1 187 ? 5.121 31.650 31.441 1.00 35.50 187 ASP A N 1
ATOM 1413 C CA . ASP A 1 187 ? 5.723 32.975 31.447 1.00 35.50 187 ASP A CA 1
ATOM 1414 C C . ASP A 1 187 ? 5.085 34.065 30.569 1.00 35.50 187 ASP A C 1
ATOM 1416 O O . ASP A 1 187 ? 5.452 34.326 29.426 1.00 35.50 187 ASP A O 1
ATOM 1420 N N . SER A 1 188 ? 4.125 34.757 31.182 1.00 34.72 188 SER A N 1
ATOM 1421 C CA . SER A 1 188 ? 3.727 36.109 30.814 1.00 34.72 188 SER A CA 1
ATOM 1422 C C . SER A 1 188 ? 3.595 36.939 32.092 1.00 34.72 188 SER A C 1
ATOM 1424 O O . SER A 1 188 ? 2.517 36.986 32.681 1.00 34.72 188 SER A O 1
AT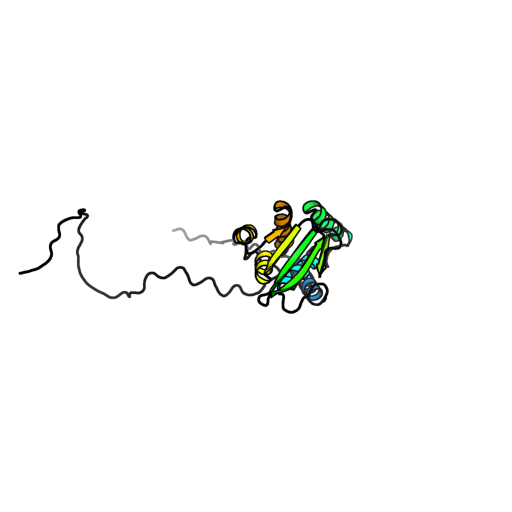OM 1426 N N . GLN A 1 189 ? 4.689 37.580 32.514 1.00 39.53 189 GLN A N 1
ATOM 1427 C CA . GLN A 1 189 ? 4.674 38.851 33.249 1.00 39.53 189 GLN A CA 1
ATOM 1428 C C . GLN A 1 189 ? 5.998 39.616 33.031 1.00 39.53 189 GLN A C 1
ATOM 1430 O O . GLN A 1 189 ? 7.003 39.388 33.687 1.00 39.53 189 GLN A O 1
ATOM 1435 N N . THR A 1 190 ? 5.951 40.491 32.019 1.00 35.56 190 THR A N 1
ATOM 1436 C CA . THR A 1 190 ? 6.527 41.851 31.905 1.00 35.56 190 THR A CA 1
ATOM 1437 C C . THR A 1 190 ? 7.839 42.216 32.632 1.00 35.56 190 THR A C 1
ATOM 1439 O O . THR A 1 190 ? 7.892 42.158 33.860 1.00 35.56 190 THR A O 1
ATOM 1442 N N . PRO A 1 191 ? 8.838 42.800 31.931 1.00 39.41 191 PRO A N 1
ATOM 1443 C CA . PRO A 1 191 ? 9.960 43.478 32.571 1.00 39.41 191 PRO A CA 1
ATOM 1444 C C . PRO A 1 191 ? 9.622 44.949 32.853 1.00 39.41 191 PRO A C 1
ATOM 1446 O O . PRO A 1 191 ? 9.420 45.724 31.922 1.00 39.41 191 PRO A O 1
ATOM 1449 N N . SER A 1 192 ? 9.605 45.366 34.122 1.00 32.12 192 SER A N 1
ATOM 1450 C CA . SER A 1 192 ? 9.842 46.765 34.529 1.00 32.12 192 SER A CA 1
ATOM 1451 C C . SER A 1 192 ? 10.282 46.848 36.001 1.00 32.12 192 SER A C 1
ATOM 1453 O O . SER A 1 192 ? 9.482 46.659 36.905 1.00 32.12 192 SER A O 1
ATOM 1455 N N . THR A 1 193 ? 11.568 47.156 36.191 1.00 34.59 193 THR A N 1
ATOM 1456 C CA . THR A 1 193 ? 12.099 48.196 37.097 1.00 34.59 193 THR A CA 1
ATOM 1457 C C . THR A 1 193 ? 11.883 48.108 38.627 1.00 34.59 193 THR A C 1
ATOM 1459 O O . THR A 1 193 ? 10.806 48.365 39.145 1.00 34.59 193 THR A O 1
ATOM 1462 N N . THR A 1 194 ? 13.023 47.949 39.325 1.00 38.06 194 THR A N 1
ATOM 1463 C CA . THR A 1 194 ? 13.364 48.431 40.688 1.00 38.06 194 THR A CA 1
ATOM 1464 C C . THR A 1 194 ? 12.789 47.696 41.907 1.00 38.06 194 THR A C 1
ATOM 1466 O O . THR A 1 194 ? 11.641 47.896 42.272 1.00 38.06 194 THR A O 1
ATOM 1469 N N . SER A 1 195 ? 13.650 46.965 42.636 1.00 36.69 195 SER A N 1
ATOM 1470 C CA . SER A 1 195 ? 14.000 47.248 44.048 1.00 36.69 195 SER A CA 1
ATOM 1471 C C . SER A 1 195 ? 14.800 46.088 44.681 1.00 36.69 195 SER A C 1
ATOM 1473 O O . SER A 1 195 ? 14.304 44.978 44.818 1.00 36.69 195 SER A O 1
ATOM 1475 N N . VAL A 1 196 ? 16.058 46.379 45.028 1.00 36.62 196 VAL A N 1
ATOM 1476 C CA . VAL A 1 196 ? 16.738 46.052 46.301 1.00 36.62 196 VAL A CA 1
ATOM 1477 C C . VAL A 1 196 ? 16.666 44.605 46.846 1.00 36.62 196 VAL A C 1
ATOM 1479 O O . VAL A 1 196 ? 15.677 44.171 47.414 1.00 36.62 196 VAL A O 1
ATOM 1482 N N . HIS A 1 197 ? 17.822 43.930 46.764 1.00 48.06 197 HIS A N 1
ATOM 1483 C CA . HIS A 1 197 ? 18.509 43.240 47.872 1.00 48.06 197 HIS A CA 1
ATOM 1484 C C . HIS A 1 197 ? 17.660 42.361 48.810 1.00 48.06 197 HIS A C 1
ATOM 1486 O O . HIS A 1 197 ? 17.150 42.866 49.794 1.00 48.06 197 HIS A O 1
ATOM 1492 N N . GLU A 1 198 ? 17.659 41.036 48.630 1.00 39.53 198 GLU A N 1
ATOM 1493 C CA . GLU A 1 198 ? 17.691 40.138 49.798 1.00 39.53 198 GLU A CA 1
ATOM 1494 C C . GLU A 1 198 ? 18.110 38.721 49.388 1.00 39.53 198 GLU A C 1
ATOM 1496 O O . GLU A 1 198 ? 17.401 37.952 48.741 1.00 39.53 198 GLU A O 1
ATOM 1501 N N . GLN A 1 199 ? 19.314 38.375 49.809 1.00 48.72 199 GLN A N 1
ATOM 1502 C CA . GLN A 1 199 ? 19.956 37.087 49.669 1.00 48.72 199 GLN A CA 1
ATOM 1503 C C . GLN A 1 199 ? 19.896 36.411 51.036 1.00 48.72 199 GLN A C 1
ATOM 1505 O O . GLN A 1 199 ? 20.623 36.854 51.919 1.00 48.72 199 GLN A O 1
ATOM 1510 N N . ARG A 1 200 ? 19.116 35.331 51.236 1.00 42.28 200 ARG A N 1
ATOM 1511 C CA . ARG A 1 200 ? 19.395 34.352 52.316 1.00 42.28 200 ARG A CA 1
ATOM 1512 C C . ARG A 1 200 ? 18.591 33.035 52.266 1.00 42.28 200 ARG A C 1
ATOM 1514 O O . ARG A 1 200 ? 17.422 32.966 52.598 1.00 42.28 200 ARG A O 1
ATOM 1521 N N . ARG A 1 201 ? 19.344 31.974 51.947 1.00 48.88 201 ARG A N 1
ATOM 1522 C CA . ARG A 1 201 ? 19.550 30.719 52.714 1.00 48.88 201 ARG A CA 1
ATOM 1523 C C . ARG A 1 201 ? 18.348 29.823 53.094 1.00 48.88 201 ARG A C 1
ATOM 1525 O O . ARG A 1 201 ? 17.585 30.107 54.000 1.00 48.88 201 ARG A O 1
ATOM 1532 N N . AR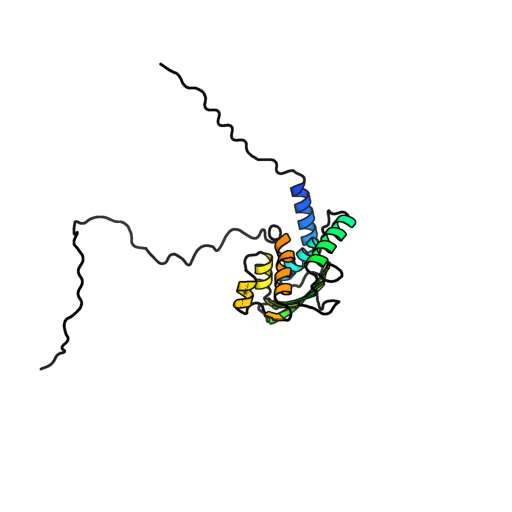G A 1 202 ? 18.383 28.620 52.496 1.00 45.91 202 ARG A N 1
ATOM 1533 C CA . ARG A 1 202 ? 18.185 27.259 53.064 1.00 45.91 202 ARG A CA 1
ATOM 1534 C C . ARG A 1 202 ? 17.692 27.144 54.525 1.00 45.91 202 ARG A C 1
ATOM 1536 O O . ARG A 1 202 ? 18.423 27.491 55.446 1.00 45.91 202 ARG A O 1
ATOM 1543 N N . GLY A 1 203 ? 16.582 26.419 54.695 1.00 39.16 203 GLY A N 1
ATOM 1544 C CA . GLY A 1 203 ? 16.137 25.720 55.919 1.00 39.16 203 GLY A CA 1
ATOM 1545 C C . GLY A 1 203 ? 14.642 25.394 55.781 1.00 39.16 203 GLY A C 1
ATOM 1546 O O . GLY A 1 203 ? 13.841 26.304 55.663 1.00 39.16 203 GLY A O 1
ATOM 1547 N N . LEU A 1 204 ? 14.188 24.162 55.530 1.00 51.16 204 LEU A N 1
ATOM 1548 C CA . LEU A 1 204 ? 14.180 22.987 56.409 1.00 51.16 204 LEU A CA 1
ATOM 1549 C C . LEU A 1 204 ? 13.624 23.298 57.811 1.00 51.16 204 LEU A C 1
ATOM 1551 O O . LEU A 1 204 ? 14.399 23.535 58.723 1.00 51.16 204 LEU A O 1
ATOM 1555 N N . PHE A 1 205 ? 12.301 23.285 57.989 1.00 45.66 205 PHE A N 1
ATOM 1556 C CA . PHE A 1 205 ? 11.603 22.291 58.821 1.00 45.66 205 PHE A CA 1
ATOM 1557 C C . PHE A 1 205 ? 10.109 22.619 58.945 1.00 45.66 205 PHE A C 1
ATOM 1559 O O . PHE A 1 205 ? 9.686 23.744 59.180 1.00 45.66 205 PHE A O 1
ATOM 1566 N N . ARG A 1 206 ? 9.318 21.565 58.783 1.00 48.06 206 ARG A N 1
ATOM 1567 C CA . ARG A 1 206 ? 7.876 21.473 59.002 1.00 48.06 206 ARG A CA 1
ATOM 1568 C C . ARG A 1 206 ? 7.622 21.330 60.510 1.00 48.06 206 ARG A C 1
ATOM 1570 O O . ARG A 1 206 ? 8.409 20.635 61.150 1.00 48.06 206 ARG A O 1
ATOM 1577 N N . LYS A 1 207 ? 6.470 21.842 60.984 1.00 43.03 207 LYS A N 1
ATOM 1578 C CA . LYS A 1 207 ? 5.675 21.433 62.176 1.00 43.03 207 LYS A CA 1
ATOM 1579 C C . LYS A 1 207 ? 5.507 22.542 63.222 1.00 43.03 207 LYS A C 1
ATOM 1581 O O . LYS A 1 207 ? 6.483 22.962 63.818 1.00 43.03 207 LYS A O 1
ATOM 1586 N N . VAL A 1 208 ? 4.250 22.919 63.484 1.00 44.22 208 VAL A N 1
ATOM 1587 C CA . VAL A 1 208 ? 3.588 22.883 64.806 1.00 44.22 208 VAL A CA 1
ATOM 1588 C C . VAL A 1 208 ? 2.093 23.234 64.633 1.00 44.22 208 VAL A C 1
ATOM 1590 O O . VAL A 1 208 ? 1.758 24.228 64.004 1.00 44.22 208 VAL A O 1
ATOM 1593 N N . MET A 1 209 ? 1.246 22.308 65.114 1.00 50.53 209 MET A N 1
ATOM 1594 C CA . MET A 1 209 ? -0.068 22.421 65.796 1.00 50.53 209 MET A CA 1
ATOM 1595 C C . MET A 1 209 ? -0.909 23.691 65.532 1.00 50.53 209 MET A C 1
ATOM 1597 O O . MET A 1 209 ? -0.437 24.796 65.725 1.00 50.53 209 MET A O 1
ATOM 1601 N N . GLY A 1 210 ? -2.193 23.648 65.170 1.00 47.34 210 GLY A N 1
ATOM 1602 C CA . GLY A 1 210 ? -3.232 22.736 65.637 1.00 47.34 210 GLY A CA 1
ATOM 1603 C C . GLY A 1 210 ? -3.836 23.220 66.960 1.00 47.34 210 GLY A C 1
ATOM 1604 O O . GLY A 1 210 ? -3.413 22.740 68.004 1.00 47.34 210 GLY A O 1
ATOM 1605 N N . ARG A 1 211 ? -4.833 24.119 66.916 1.00 47.62 211 ARG A N 1
ATOM 1606 C CA . ARG A 1 211 ? -6.069 24.031 67.722 1.00 47.62 211 ARG A CA 1
ATOM 1607 C C . ARG A 1 211 ? -7.068 25.139 67.389 1.00 47.62 211 ARG A C 1
ATOM 1609 O O . ARG A 1 211 ? -6.708 26.285 67.154 1.00 47.62 211 ARG A O 1
ATOM 1616 N N . ALA A 1 212 ? -8.322 24.710 67.339 1.00 50.75 212 ALA A N 1
ATOM 1617 C CA . ALA A 1 212 ? -9.513 25.475 67.032 1.00 50.75 212 ALA A CA 1
ATOM 1618 C C . ALA A 1 212 ? -10.042 26.255 68.249 1.00 50.75 212 ALA A C 1
ATOM 1620 O O . ALA A 1 212 ? -9.664 25.997 69.390 1.00 50.75 212 ALA A O 1
ATOM 1621 N N . ALA A 1 213 ? -10.946 27.182 67.936 1.00 51.97 213 ALA A N 1
ATOM 1622 C CA . ALA A 1 213 ? -11.768 28.004 68.814 1.00 51.97 213 ALA A CA 1
ATOM 1623 C C . ALA A 1 213 ? -12.506 27.238 69.932 1.00 51.97 213 ALA A C 1
ATOM 1625 O O . ALA A 1 213 ? -12.867 26.076 69.742 1.00 51.97 213 ALA A O 1
ATOM 1626 N N . LYS A 1 214 ? -12.871 27.950 71.011 1.00 44.97 214 LYS A N 1
ATOM 1627 C CA . LYS A 1 214 ? -14.249 28.397 71.343 1.00 44.97 214 LYS A CA 1
ATOM 1628 C C . LYS A 1 214 ? -14.461 28.456 72.874 1.00 44.97 214 LYS A C 1
ATOM 1630 O O . LYS A 1 214 ? -14.195 27.464 73.543 1.00 44.97 214 LYS A O 1
ATOM 1635 N N . LEU A 1 215 ? -15.058 29.579 73.303 1.00 39.97 215 LEU A N 1
ATOM 1636 C CA . LEU A 1 215 ? -15.605 29.950 74.626 1.00 39.97 215 LEU A CA 1
ATOM 1637 C C . LEU A 1 215 ? -14.601 30.317 75.725 1.00 39.97 215 LEU A C 1
ATOM 1639 O O . LEU A 1 215 ? -13.842 29.438 76.177 1.00 39.97 215 LEU A O 1
#

Organism: Mixia osmundae (strain CBS 9802 / IAM 14324 / JCM 22182 / KY 12970) (NCBI:txid764103)

Radius of gyration: 29.33 Å; chains: 1; bounding box: 75×63×95 Å

InterPro domains:
  IPR003033 SCP2 sterol-binding domain [PF02036] (71-163)
  IPR036527 SCP2 sterol-binding domain superfamily [G3DSA:3.30.1050.10] (40-170)
  IPR036527 SCP2 sterol-binding domain superfamily [SSF55718] (67-164)